Protein AF-A0A453RU35-F1 (afdb_monomer_lite)

Secondary structure (DSSP, 8-state):
----PPP----------------------------TTTTTTSS----------PPPS-GGGGTT-SSSHHHHHHHHH---SS---TTTT--TT-----EEEE--BTTBPPEEESS-EEE-SSEEEEES---EEE-TT--HHHHHHHHHHHHHHPPTTEEEEE-GGGTT--HHHHHHHHHHHHHHHHHHHHHHHHHHHHHHTT-TT-SS-----PPPHHHHHHHHT-STT---EEES-HHHHHHHHHHHHHH-GGGGGGEEE---SS-HHHHTT-HHHHHHHT-SEEE-TTS-EEEEEE-SSEEEEEEE-GGGG---THHHHHHHHHHHHHHHHHHHHHHHHTT--SEEEEEPPP--GGG--

Structure (mmCIF, N/CA/C/O backbone):
data_AF-A0A453RU35-F1
#
_entry.id   AF-A0A453RU35-F1
#
loop_
_atom_site.group_PDB
_atom_site.id
_atom_site.type_symbol
_atom_site.label_atom_id
_atom_site.label_alt_id
_atom_site.label_comp_id
_atom_site.label_asym_id
_atom_site.label_entity_id
_atom_site.label_seq_id
_atom_site.pdbx_PDB_ins_code
_atom_site.Cartn_x
_atom_site.Cartn_y
_atom_site.Cartn_z
_atom_site.occupancy
_atom_site.B_iso_or_equiv
_atom_site.auth_seq_id
_atom_site.auth_comp_id
_atom_site.auth_asym_id
_atom_site.auth_atom_id
_atom_site.pdbx_PDB_model_num
ATOM 1 N N . SER A 1 1 ? -14.330 1.994 -3.029 1.00 33.22 1 SER A N 1
ATOM 2 C CA . SER A 1 1 ? -14.101 0.535 -2.962 1.00 33.22 1 SER A CA 1
ATOM 3 C C . SER A 1 1 ? -13.078 0.264 -1.874 1.00 33.22 1 SER A C 1
ATOM 5 O O . SER A 1 1 ? -11.892 0.246 -2.171 1.00 33.22 1 SER A O 1
ATOM 7 N N . THR A 1 2 ? -13.508 0.105 -0.618 1.00 28.61 2 THR A N 1
ATOM 8 C CA . THR A 1 2 ? -12.576 -0.165 0.492 1.00 28.61 2 THR A CA 1
ATOM 9 C C . THR A 1 2 ? -13.298 -0.912 1.615 1.00 28.61 2 THR A C 1
ATOM 11 O O . THR A 1 2 ? -14.380 -0.507 2.030 1.00 28.61 2 THR A O 1
ATOM 14 N N . PHE A 1 3 ? -12.720 -2.030 2.059 1.00 27.73 3 PHE A N 1
ATOM 15 C CA . PHE A 1 3 ? -13.269 -2.968 3.046 1.00 27.73 3 PHE A CA 1
ATOM 16 C C . PHE A 1 3 ? -12.571 -2.800 4.400 1.00 27.73 3 PHE A C 1
ATOM 18 O O . PHE A 1 3 ? -11.367 -2.558 4.421 1.00 27.73 3 PHE A O 1
ATOM 25 N N . LEU A 1 4 ? -13.268 -3.063 5.517 1.00 31.78 4 LEU A N 1
ATOM 26 C CA . LEU A 1 4 ? -12.609 -3.646 6.692 1.00 31.78 4 LEU A CA 1
ATOM 27 C C . LEU A 1 4 ? -13.551 -4.446 7.607 1.00 31.78 4 LEU A C 1
ATOM 29 O O . LEU A 1 4 ? -14.749 -4.193 7.697 1.00 31.78 4 LEU A O 1
ATOM 33 N N . ALA A 1 5 ? -12.953 -5.441 8.263 1.00 26.34 5 ALA A N 1
ATOM 34 C CA . ALA A 1 5 ? -13.568 -6.527 9.015 1.00 26.34 5 ALA A CA 1
ATOM 35 C C . ALA A 1 5 ? -14.016 -6.140 10.440 1.00 26.34 5 ALA A C 1
ATOM 37 O O . ALA A 1 5 ? -13.294 -5.452 11.158 1.00 26.34 5 ALA A O 1
ATOM 38 N N . GLN A 1 6 ? -15.159 -6.679 10.883 1.00 30.88 6 GLN A N 1
ATOM 39 C CA . GLN A 1 6 ? -15.619 -6.620 12.275 1.00 30.88 6 GLN A CA 1
ATOM 40 C C . GLN A 1 6 ? -15.386 -7.943 13.021 1.00 30.88 6 GLN A C 1
ATOM 42 O O . GLN A 1 6 ? -15.739 -9.028 12.551 1.00 30.88 6 GLN A O 1
ATOM 47 N N . ASN A 1 7 ? -14.870 -7.820 14.246 1.00 26.66 7 ASN A N 1
ATOM 48 C CA . ASN A 1 7 ? -15.082 -8.782 15.320 1.00 26.66 7 ASN A CA 1
ATOM 49 C C . ASN A 1 7 ? -16.256 -8.293 16.176 1.00 26.66 7 ASN A C 1
ATOM 51 O O . ASN A 1 7 ? -16.179 -7.229 16.778 1.00 26.66 7 ASN A O 1
ATOM 55 N N . VAL A 1 8 ? -17.314 -9.100 16.242 1.00 27.50 8 VAL A N 1
ATOM 56 C CA . VAL A 1 8 ? -18.409 -8.979 17.210 1.00 27.50 8 VAL A CA 1
ATOM 57 C C . VAL A 1 8 ? -18.404 -10.243 18.056 1.00 27.50 8 VAL A C 1
ATOM 59 O O . VAL A 1 8 ? -18.477 -11.340 17.496 1.00 27.50 8 VAL A O 1
ATOM 62 N N . LYS A 1 9 ? -18.348 -10.076 19.379 1.00 27.20 9 LYS A N 1
ATOM 63 C CA . LYS A 1 9 ? -19.151 -10.838 20.343 1.00 27.20 9 LYS A CA 1
ATOM 64 C C . LYS A 1 9 ? -19.387 -9.969 21.579 1.00 27.20 9 LYS A C 1
ATOM 66 O O . LYS A 1 9 ? -18.467 -9.743 22.356 1.00 27.20 9 LYS A O 1
ATOM 71 N N . GLU A 1 10 ? -20.624 -9.513 21.723 1.00 26.45 10 GLU A N 1
ATOM 72 C CA . GLU A 1 10 ? -21.236 -9.199 23.011 1.00 26.45 10 GLU A CA 1
ATOM 73 C C . GLU A 1 10 ? -21.618 -10.511 23.711 1.00 26.45 10 GLU A C 1
ATOM 75 O O . GLU A 1 10 ? -21.958 -11.492 23.048 1.00 26.45 10 GLU A O 1
ATOM 80 N N . ASN A 1 11 ? -21.553 -10.510 25.040 1.00 26.31 11 ASN A N 1
ATOM 81 C CA . ASN A 1 11 ? -22.483 -11.215 25.917 1.00 26.31 11 ASN A CA 1
ATOM 82 C C . ASN A 1 11 ? -22.469 -10.471 27.261 1.00 26.31 11 ASN A C 1
ATOM 84 O O . ASN A 1 11 ? -21.427 -10.375 27.909 1.00 26.31 11 ASN A O 1
ATOM 88 N N . GLU A 1 12 ? -23.622 -9.917 27.626 1.00 27.45 12 GLU A N 1
ATOM 89 C CA . GLU A 1 12 ? -23.925 -9.348 28.938 1.00 27.45 12 GLU A CA 1
ATOM 90 C C . GLU A 1 12 ? -24.175 -10.462 29.965 1.00 27.45 12 GLU A C 1
ATOM 92 O O . GLU A 1 12 ? -24.809 -11.460 29.636 1.00 27.45 12 GLU A O 1
ATOM 97 N N . GLU A 1 13 ? -23.727 -10.259 31.207 1.00 26.23 13 GLU A N 1
ATOM 98 C CA . GLU A 1 13 ? -24.468 -10.553 32.447 1.00 26.23 13 GLU A CA 1
ATOM 99 C C . GLU A 1 13 ? -23.721 -9.903 33.633 1.00 26.23 13 GLU A C 1
ATOM 101 O O . GLU A 1 13 ? -22.491 -9.856 33.653 1.00 26.23 13 GLU A O 1
ATOM 106 N N . GLY A 1 14 ? -24.469 -9.294 34.561 1.00 22.81 14 GLY A N 1
ATOM 107 C CA . GLY A 1 14 ? -23.971 -8.306 35.525 1.00 22.81 14 GLY A CA 1
ATOM 108 C C . GLY A 1 14 ? -23.744 -8.764 36.974 1.00 22.81 14 GLY A C 1
ATOM 109 O O . GLY A 1 14 ? -23.888 -9.934 37.312 1.00 22.81 14 GLY A O 1
ATOM 110 N N . LEU A 1 15 ? -23.480 -7.733 37.800 1.00 21.80 15 LEU A N 1
ATOM 111 C CA . LEU A 1 15 ? -23.249 -7.665 39.261 1.00 21.80 15 LEU A CA 1
ATOM 112 C C . LEU A 1 15 ? -21.894 -8.257 39.729 1.00 21.80 15 LEU A C 1
ATOM 114 O O . LEU A 1 15 ? -21.490 -9.322 39.296 1.00 21.80 15 LEU A O 1
ATOM 118 N N . ASP A 1 16 ? -21.081 -7.625 40.584 1.00 22.61 16 ASP A N 1
ATOM 119 C CA . ASP A 1 16 ? -21.381 -6.757 41.721 1.00 22.61 16 ASP A CA 1
ATOM 120 C C . ASP A 1 16 ? -20.122 -5.987 42.193 1.00 22.61 16 ASP A C 1
ATOM 122 O O . ASP A 1 16 ? -18.987 -6.302 41.830 1.00 22.61 16 ASP A O 1
ATOM 126 N N . ILE A 1 17 ? -20.338 -4.978 43.035 1.00 22.80 17 ILE A N 1
ATOM 127 C CA . ILE A 1 17 ? -19.354 -4.010 43.547 1.00 22.80 17 ILE A CA 1
ATOM 128 C C . ILE A 1 17 ? -18.545 -4.592 44.719 1.00 22.80 17 ILE A C 1
ATOM 130 O O . ILE A 1 17 ? -19.142 -4.946 45.730 1.00 22.80 17 ILE A O 1
ATOM 134 N N . VAL A 1 18 ? -17.204 -4.525 44.679 1.00 23.41 18 VAL A N 1
ATOM 135 C CA . VAL A 1 18 ? -16.369 -4.349 45.890 1.00 23.41 18 VAL A CA 1
ATOM 136 C C . VAL A 1 18 ? -15.159 -3.459 45.582 1.00 23.41 18 VAL A C 1
ATOM 138 O O . VAL A 1 18 ? -14.336 -3.737 44.714 1.00 23.41 18 VAL A O 1
ATOM 141 N N . SER A 1 19 ? -15.062 -2.378 46.350 1.00 23.53 19 SER A N 1
ATOM 142 C CA . SER A 1 19 ? -13.941 -1.450 46.466 1.00 23.53 19 SER A CA 1
ATOM 143 C C . SER A 1 19 ? -12.655 -2.127 46.944 1.00 23.53 19 SER A C 1
ATOM 145 O O . SER A 1 19 ? -12.698 -2.809 47.960 1.00 23.53 19 SER A O 1
ATOM 147 N N . HIS A 1 20 ? -11.505 -1.821 46.337 1.00 24.81 20 HIS A N 1
ATOM 148 C CA . HIS A 1 20 ? -10.305 -1.434 47.089 1.00 24.81 20 HIS A CA 1
ATOM 149 C C . HIS A 1 20 ? -9.262 -0.747 46.194 1.00 24.81 20 HIS A C 1
ATOM 151 O O . HIS A 1 20 ? -8.852 -1.231 45.145 1.00 24.81 20 HIS A O 1
ATOM 157 N N . SER A 1 21 ? -8.854 0.415 46.687 1.00 24.30 21 SER A N 1
ATOM 158 C CA . SER A 1 21 ? -7.705 1.249 46.352 1.00 24.30 21 SER A CA 1
ATOM 159 C C . SER A 1 21 ? -6.409 0.498 46.019 1.00 24.30 21 SER A C 1
ATOM 161 O O . SER A 1 21 ? -5.940 -0.288 46.839 1.00 24.30 21 SER A O 1
ATOM 163 N N . ASN A 1 22 ? -5.775 0.858 44.896 1.00 24.50 22 ASN A N 1
ATOM 164 C CA . ASN A 1 22 ? -4.336 1.149 44.802 1.00 24.50 22 ASN A CA 1
ATOM 165 C C . ASN A 1 22 ? -3.997 1.713 43.412 1.00 24.50 22 ASN A C 1
ATOM 167 O O . ASN A 1 22 ? -3.762 0.979 42.456 1.00 24.50 22 ASN A O 1
ATOM 171 N N . ILE A 1 23 ? -3.961 3.044 43.318 1.00 22.98 23 ILE A N 1
ATOM 172 C CA . ILE A 1 23 ? -3.457 3.779 42.156 1.00 22.98 23 ILE A CA 1
ATOM 173 C C . ILE A 1 23 ? -1.928 3.680 42.174 1.00 22.98 23 ILE A C 1
ATOM 175 O O . ILE A 1 23 ? -1.271 4.272 43.030 1.00 22.98 23 ILE A O 1
ATOM 179 N N . LYS A 1 24 ? -1.355 2.943 41.219 1.00 24.14 24 LYS A N 1
ATOM 180 C CA . LYS A 1 24 ? 0.026 3.154 40.772 1.00 24.14 24 LYS A CA 1
ATOM 181 C C . LYS A 1 24 ? -0.030 3.919 39.456 1.00 24.14 24 LYS A C 1
ATOM 183 O O . LYS A 1 24 ? -0.652 3.458 38.506 1.00 24.14 24 LYS A O 1
ATOM 188 N N . LYS A 1 25 ? 0.606 5.093 39.448 1.00 24.28 25 LYS A N 1
ATOM 189 C CA . LYS A 1 25 ? 0.885 5.893 38.253 1.00 24.28 25 LYS A CA 1
ATOM 190 C C . LYS A 1 25 ? 1.601 5.015 37.222 1.00 24.28 25 LYS A C 1
ATOM 192 O O . LYS A 1 25 ? 2.621 4.412 37.552 1.00 24.28 25 LYS A O 1
ATOM 197 N N . ILE A 1 26 ? 1.044 4.939 36.020 1.00 23.94 26 ILE A N 1
ATOM 198 C CA . ILE A 1 26 ? 1.712 4.437 34.821 1.00 23.94 26 ILE A CA 1
ATOM 199 C C . ILE A 1 26 ? 1.793 5.648 33.899 1.00 23.94 26 ILE A C 1
ATOM 201 O O . ILE A 1 26 ? 0.764 6.221 33.546 1.00 23.94 26 ILE A O 1
ATOM 205 N N . ASP A 1 27 ? 3.018 6.075 33.620 1.00 24.17 27 ASP A N 1
ATOM 206 C CA . ASP A 1 27 ? 3.313 7.200 32.745 1.00 24.17 27 ASP A CA 1
ATOM 207 C C . ASP A 1 27 ? 2.964 6.861 31.287 1.00 24.17 27 ASP A C 1
ATOM 209 O O . ASP A 1 27 ? 3.292 5.781 30.797 1.00 24.17 27 ASP A O 1
ATOM 213 N N . GLY A 1 28 ? 2.290 7.819 30.641 1.00 25.11 28 GLY A N 1
ATOM 214 C CA . GLY A 1 28 ? 2.339 8.157 29.213 1.00 25.11 28 GLY A CA 1
ATOM 215 C C . GLY A 1 28 ? 2.309 7.016 28.202 1.00 25.11 28 GLY A C 1
ATOM 216 O O . GLY A 1 28 ? 3.353 6.558 27.750 1.00 25.11 28 GLY A O 1
ATOM 217 N N . ALA A 1 29 ? 1.104 6.635 27.780 1.00 24.81 29 ALA A N 1
ATOM 218 C CA . ALA A 1 29 ? 0.878 5.792 26.615 1.00 24.81 29 ALA A CA 1
ATOM 219 C C . ALA A 1 29 ? 1.253 6.523 25.311 1.00 24.81 29 ALA A C 1
ATOM 221 O O . ALA A 1 29 ? 0.821 7.648 25.061 1.00 24.81 29 ALA A O 1
ATOM 222 N N . GLU A 1 30 ? 2.037 5.842 24.478 1.00 23.50 30 GLU A N 1
ATOM 223 C CA . GLU A 1 30 ? 2.336 6.199 23.094 1.00 23.50 30 GLU A CA 1
ATOM 224 C C . GLU A 1 30 ? 1.059 6.083 22.242 1.00 23.50 30 GLU A C 1
ATOM 226 O O . GLU A 1 30 ? 0.398 5.044 22.217 1.00 23.50 30 GLU A O 1
ATOM 231 N N . PHE A 1 31 ? 0.692 7.165 21.552 1.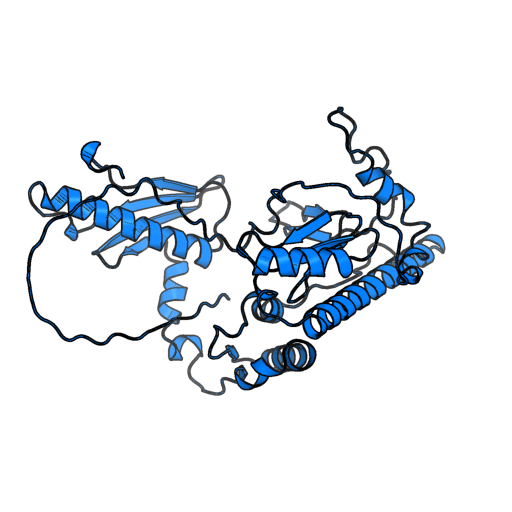00 23.67 31 PHE A N 1
ATOM 232 C CA . PHE A 1 31 ? -0.433 7.192 20.619 1.00 23.67 31 PHE A CA 1
ATOM 233 C C . PHE A 1 31 ? -0.054 6.481 19.310 1.00 23.67 31 PHE A C 1
ATOM 235 O O . PHE A 1 31 ? 0.816 6.931 18.564 1.00 23.67 31 PHE A O 1
ATOM 242 N N . GLU A 1 32 ? -0.723 5.363 19.027 1.00 24.86 32 GLU A N 1
ATOM 243 C CA . GLU A 1 32 ? -0.567 4.585 17.797 1.00 24.86 32 GLU A CA 1
ATOM 244 C C . GLU A 1 32 ? -1.240 5.284 16.601 1.00 24.86 32 GLU A C 1
ATOM 246 O O . GLU A 1 32 ? -2.467 5.337 16.486 1.00 24.86 32 GLU A O 1
ATOM 251 N N . ASN A 1 33 ? -0.425 5.776 15.665 1.00 23.17 33 ASN A N 1
ATOM 252 C CA . ASN A 1 33 ? -0.867 6.210 14.341 1.00 23.17 33 ASN A CA 1
ATOM 253 C C . ASN A 1 33 ? -1.210 4.990 13.469 1.00 23.17 33 ASN A C 1
ATOM 255 O O . ASN A 1 33 ? -0.369 4.129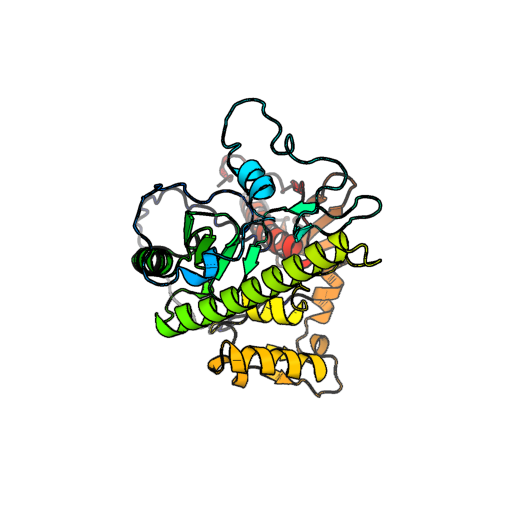 13.206 1.00 23.17 33 ASN A O 1
ATOM 259 N N . VAL A 1 34 ? -2.454 4.924 12.987 1.00 25.56 34 VAL A N 1
ATOM 260 C CA . VAL A 1 34 ? -2.912 3.933 12.000 1.00 25.56 34 VAL A CA 1
ATOM 261 C C . VAL A 1 34 ? -3.367 4.658 10.730 1.00 25.56 34 VAL A C 1
ATOM 263 O O . VAL A 1 34 ? -4.559 4.774 10.446 1.00 25.56 34 VAL A O 1
ATOM 266 N N . SER A 1 35 ? -2.393 5.113 9.943 1.00 24.03 35 SER A N 1
ATOM 267 C CA . SER A 1 35 ? -2.527 5.573 8.553 1.00 24.03 35 SER A CA 1
ATOM 268 C C . SER A 1 35 ? -1.871 4.540 7.632 1.00 24.03 35 SER A C 1
ATOM 270 O O . SER A 1 35 ? -0.665 4.489 7.442 1.00 24.03 35 SER A O 1
ATOM 272 N N . GLY A 1 36 ? -2.669 3.613 7.100 1.00 29.47 36 GLY A N 1
ATOM 273 C CA . GLY A 1 36 ? -2.159 2.423 6.405 1.00 29.47 36 GLY A CA 1
ATOM 274 C C . GLY A 1 36 ? -1.842 2.579 4.916 1.00 29.47 36 GLY A C 1
ATOM 275 O O . GLY A 1 36 ? -1.739 1.553 4.255 1.00 29.47 36 GLY A O 1
ATOM 276 N N . TRP A 1 37 ? -1.796 3.793 4.364 1.00 32.78 37 TRP A N 1
ATOM 277 C CA . TRP A 1 37 ? -1.824 3.971 2.903 1.00 32.78 37 TRP A CA 1
ATOM 278 C C . TRP A 1 37 ? -0.614 4.750 2.357 1.00 32.78 37 TRP A C 1
ATOM 280 O O . TRP A 1 37 ? -0.169 4.433 1.257 1.00 32.78 37 TRP A O 1
ATOM 290 N N . ASP A 1 38 ? 0.019 5.614 3.164 1.00 30.02 38 ASP A N 1
ATOM 291 C CA . ASP A 1 38 ? 1.227 6.366 2.772 1.00 30.02 38 ASP A CA 1
ATOM 292 C C . ASP A 1 38 ? 2.480 6.068 3.635 1.00 30.02 38 ASP A C 1
ATOM 294 O O . ASP A 1 38 ? 3.604 6.253 3.168 1.00 30.02 38 ASP A O 1
ATOM 298 N N . ASP A 1 39 ? 2.333 5.491 4.836 1.00 30.67 39 ASP A N 1
ATOM 299 C CA . ASP A 1 39 ? 3.449 5.335 5.796 1.00 30.67 39 ASP A CA 1
ATOM 300 C C . ASP A 1 39 ? 4.441 4.197 5.479 1.00 30.67 39 ASP A C 1
ATOM 302 O O . ASP A 1 39 ? 5.463 4.060 6.150 1.00 30.67 39 ASP A O 1
ATOM 306 N N . GLU A 1 40 ? 4.183 3.346 4.476 1.00 34.78 40 GLU A N 1
ATOM 307 C CA . GLU A 1 40 ? 5.203 2.377 4.021 1.00 34.78 40 GLU A CA 1
ATOM 308 C C . GLU A 1 40 ? 6.220 3.001 3.049 1.00 34.78 40 GLU A C 1
ATOM 310 O O . GLU A 1 40 ? 7.256 2.386 2.784 1.00 34.78 40 GLU A O 1
ATOM 315 N N . ILE A 1 41 ? 5.933 4.197 2.522 1.00 34.50 41 ILE A N 1
ATOM 316 C CA . ILE A 1 41 ? 6.818 4.953 1.622 1.00 34.50 41 ILE A CA 1
ATOM 317 C C . ILE A 1 41 ? 7.425 6.174 2.335 1.00 34.50 41 ILE A C 1
ATOM 319 O O . ILE A 1 41 ? 8.334 6.788 1.782 1.00 34.50 41 ILE A O 1
ATOM 323 N N . ASP A 1 42 ? 6.994 6.496 3.562 1.00 29.48 42 ASP A N 1
ATOM 324 C CA . ASP A 1 42 ? 7.616 7.573 4.330 1.00 29.48 42 ASP A CA 1
ATOM 325 C C . ASP A 1 42 ? 8.937 7.109 4.965 1.00 29.48 42 ASP A C 1
ATOM 327 O O . ASP A 1 42 ? 9.034 6.105 5.687 1.00 29.48 42 ASP A O 1
ATOM 331 N N . ASP A 1 43 ? 9.985 7.836 4.601 1.00 33.00 43 ASP A N 1
ATOM 332 C CA . ASP A 1 43 ? 11.390 7.558 4.845 1.00 33.00 43 ASP A CA 1
ATOM 333 C C . ASP A 1 43 ? 11.721 7.584 6.340 1.00 33.00 43 ASP A C 1
ATOM 335 O O . ASP A 1 43 ? 12.234 8.566 6.850 1.00 33.00 43 ASP A O 1
ATOM 339 N N . HIS A 1 44 ? 11.522 6.470 7.044 1.00 31.62 44 HIS A N 1
ATOM 340 C CA . HIS A 1 44 ? 12.277 6.161 8.262 1.00 31.62 44 HIS A CA 1
ATOM 341 C C . HIS A 1 44 ? 12.485 4.650 8.389 1.00 31.62 44 HIS A C 1
ATOM 343 O O . HIS A 1 44 ? 11.930 3.986 9.269 1.00 31.62 44 HIS A O 1
ATOM 349 N N . VAL A 1 45 ? 13.300 4.099 7.488 1.00 37.25 45 VAL A N 1
ATOM 350 C CA . VAL A 1 45 ? 14.078 2.887 7.767 1.00 37.25 45 VAL A CA 1
ATOM 351 C C . VAL A 1 45 ? 15.113 3.289 8.816 1.00 37.25 45 VAL A C 1
ATOM 353 O O . VAL A 1 45 ? 15.871 4.222 8.573 1.00 37.25 45 VAL A O 1
ATOM 356 N N . GLU A 1 46 ? 15.136 2.639 9.981 1.00 33.53 46 GLU A N 1
ATOM 357 C CA . GLU A 1 46 ? 16.285 2.782 10.880 1.00 33.53 46 GLU A CA 1
ATOM 358 C C . GLU A 1 46 ? 17.529 2.321 10.118 1.00 33.53 46 GLU A C 1
ATOM 360 O O . GLU A 1 46 ? 17.640 1.159 9.711 1.00 33.53 46 GLU A O 1
ATOM 365 N N . ASP A 1 47 ? 18.422 3.272 9.863 1.00 33.78 47 ASP A N 1
ATOM 366 C CA . ASP A 1 47 ? 19.713 3.029 9.251 1.00 33.78 47 ASP A CA 1
ATOM 367 C C . ASP A 1 47 ? 20.580 2.248 10.227 1.00 33.78 47 ASP A C 1
ATOM 369 O O . ASP A 1 47 ? 21.187 2.808 11.134 1.00 33.78 47 ASP A O 1
ATOM 373 N N . GLU A 1 48 ? 20.669 0.940 10.018 1.00 39.09 48 GLU A N 1
ATOM 374 C CA . GLU A 1 48 ? 21.657 0.127 10.708 1.00 39.09 48 GLU A CA 1
ATOM 375 C C . GLU A 1 48 ? 22.469 -0.726 9.734 1.00 39.09 48 GLU A C 1
ATOM 377 O O . GLU A 1 48 ? 21.997 -1.719 9.180 1.00 39.09 48 GLU A O 1
ATOM 382 N N . TYR A 1 49 ? 23.731 -0.302 9.626 1.00 36.50 49 TYR A N 1
ATOM 383 C CA . TYR A 1 49 ? 24.927 -0.997 9.156 1.00 36.50 49 TYR A CA 1
ATOM 384 C C . TYR A 1 49 ? 24.978 -1.444 7.685 1.00 36.50 49 TYR A C 1
ATOM 386 O O . TYR A 1 49 ? 24.339 -2.400 7.248 1.00 36.50 49 TYR A O 1
ATOM 394 N N . ASN A 1 50 ? 25.885 -0.791 6.946 1.00 37.00 50 ASN A N 1
ATOM 395 C CA . ASN A 1 50 ? 26.573 -1.395 5.809 1.00 37.00 50 ASN A CA 1
ATOM 396 C C . ASN A 1 50 ? 27.447 -2.535 6.336 1.00 37.00 50 ASN A C 1
ATOM 398 O O . ASN A 1 50 ? 28.287 -2.306 7.204 1.00 37.00 50 ASN A O 1
ATOM 402 N N . ASP A 1 51 ? 27.266 -3.736 5.802 1.00 40.44 51 ASP A N 1
ATOM 403 C CA . ASP A 1 51 ? 28.140 -4.863 6.099 1.00 40.44 51 ASP A CA 1
ATOM 404 C C . ASP A 1 51 ? 28.489 -5.565 4.783 1.00 40.44 51 ASP A C 1
ATOM 406 O O . ASP A 1 51 ? 27.610 -6.076 4.078 1.00 40.44 51 ASP A O 1
ATOM 410 N N . ASP A 1 52 ? 29.774 -5.517 4.433 1.00 39.78 52 ASP A N 1
ATOM 411 C CA . ASP A 1 52 ? 30.365 -6.163 3.263 1.00 39.78 52 ASP A CA 1
ATOM 412 C C . ASP A 1 52 ? 30.365 -7.672 3.502 1.00 39.78 52 ASP A C 1
ATOM 414 O O . ASP A 1 52 ? 31.118 -8.176 4.332 1.00 39.78 52 ASP A O 1
ATOM 418 N N . HIS A 1 53 ? 29.508 -8.418 2.805 1.00 39.19 53 HIS A N 1
ATOM 419 C CA . HIS A 1 53 ? 29.559 -9.880 2.806 1.00 39.19 53 HIS A CA 1
ATOM 420 C C . HIS A 1 53 ? 29.528 -10.421 1.376 1.00 39.19 53 HIS A C 1
ATOM 422 O O . HIS A 1 53 ? 28.770 -9.958 0.523 1.00 39.19 53 HIS A O 1
ATOM 428 N N . SER A 1 54 ? 30.395 -11.412 1.148 1.00 37.03 54 SER A N 1
ATOM 429 C CA . SER A 1 54 ? 30.642 -12.065 -0.140 1.00 37.03 54 SER A CA 1
ATOM 430 C C . SER A 1 54 ? 29.387 -12.721 -0.729 1.00 37.03 54 SER A C 1
ATOM 432 O O . SER A 1 54 ? 28.574 -13.271 0.018 1.00 37.03 54 SER A O 1
ATOM 434 N N . PRO A 1 55 ? 29.235 -12.713 -2.065 1.00 36.69 55 PRO A N 1
ATOM 435 C CA . PRO A 1 55 ? 28.061 -13.258 -2.728 1.00 36.69 55 PRO A CA 1
ATOM 436 C C . PRO A 1 55 ? 28.053 -14.789 -2.630 1.00 36.69 55 PRO A C 1
ATOM 438 O O . PRO A 1 55 ? 28.951 -15.454 -3.140 1.00 36.69 55 PRO A O 1
ATOM 441 N N . GLY A 1 56 ? 27.023 -15.347 -1.992 1.00 40.12 56 GLY A N 1
ATOM 442 C CA . GLY A 1 56 ? 26.617 -16.733 -2.232 1.00 40.12 56 GLY A CA 1
ATOM 443 C C . GLY A 1 56 ? 25.998 -16.881 -3.627 1.00 40.12 56 GLY A C 1
ATOM 444 O O . GLY A 1 56 ? 25.560 -15.888 -4.214 1.00 40.12 56 GLY A O 1
ATOM 445 N N . ASP A 1 57 ? 25.968 -18.112 -4.146 1.00 38.19 57 ASP A N 1
ATOM 446 C CA . ASP A 1 57 ? 25.529 -18.499 -5.499 1.00 38.19 57 ASP A CA 1
ATOM 447 C C . ASP A 1 57 ? 24.092 -18.051 -5.850 1.00 38.19 57 ASP A C 1
ATOM 449 O O . ASP A 1 57 ? 23.131 -18.814 -5.815 1.00 38.19 57 ASP A O 1
ATOM 453 N N . ARG A 1 58 ? 23.943 -16.773 -6.207 1.00 44.88 58 ARG A N 1
ATOM 454 C CA . ARG A 1 58 ? 22.843 -16.176 -6.991 1.00 44.88 58 ARG A CA 1
ATOM 455 C C . ARG A 1 58 ? 23.408 -15.110 -7.951 1.00 44.88 58 ARG A C 1
ATOM 457 O O . ARG A 1 58 ? 22.768 -14.097 -8.230 1.00 44.88 58 ARG A O 1
ATOM 464 N N . SER A 1 59 ? 24.646 -15.313 -8.417 1.00 43.62 59 SER A N 1
ATOM 465 C CA . SER A 1 59 ? 25.436 -14.340 -9.193 1.00 43.62 59 SER A CA 1
ATOM 466 C C . SER A 1 59 ? 24.936 -14.122 -10.629 1.00 43.62 59 SER A C 1
ATOM 468 O O . SER A 1 59 ? 25.268 -13.110 -11.246 1.00 43.62 59 SER A O 1
ATOM 470 N N . GLU A 1 60 ? 24.086 -15.010 -11.150 1.00 44.62 60 GLU A N 1
ATOM 471 C CA . GLU A 1 60 ? 23.639 -14.973 -12.549 1.00 44.62 60 GLU A CA 1
ATOM 472 C C . GLU A 1 60 ? 22.644 -13.842 -12.859 1.00 44.62 60 GLU A C 1
ATOM 474 O O . GLU A 1 60 ? 22.583 -13.389 -13.995 1.00 44.62 60 GLU A O 1
ATOM 479 N N . ILE A 1 61 ? 21.940 -13.291 -11.862 1.00 46.03 61 ILE A N 1
ATOM 480 C CA . ILE A 1 61 ? 20.995 -12.169 -12.065 1.00 46.03 61 ILE A CA 1
ATOM 481 C C . ILE A 1 61 ? 21.738 -10.825 -12.253 1.00 46.03 61 ILE A C 1
ATOM 483 O O . ILE A 1 61 ? 21.179 -9.851 -12.755 1.00 46.03 61 ILE A O 1
ATOM 487 N N . CYS A 1 62 ? 23.018 -10.751 -11.872 1.00 42.75 62 CYS A N 1
ATOM 488 C CA . CYS A 1 62 ? 23.789 -9.503 -11.862 1.00 42.75 62 CYS A CA 1
ATOM 489 C C . CYS A 1 62 ? 24.407 -9.149 -13.233 1.00 42.75 62 CYS A C 1
ATOM 491 O O . CYS A 1 62 ? 24.736 -7.990 -13.488 1.00 42.75 62 CYS A O 1
ATOM 493 N N . ASN A 1 63 ? 24.567 -10.124 -14.134 1.00 39.78 63 ASN A N 1
ATOM 494 C CA . ASN A 1 63 ? 25.388 -9.946 -15.336 1.00 39.78 63 ASN A CA 1
ATOM 495 C C . ASN A 1 63 ? 24.692 -9.223 -16.504 1.00 39.78 63 ASN A C 1
ATOM 497 O O . ASN A 1 63 ? 25.393 -8.679 -17.361 1.00 39.78 63 ASN A O 1
ATOM 501 N N . ASP A 1 64 ? 23.361 -9.114 -16.502 1.00 40.59 64 ASP A N 1
ATOM 502 C CA . ASP A 1 64 ? 22.603 -8.539 -17.627 1.00 40.59 64 ASP A CA 1
ATOM 503 C C . ASP A 1 64 ? 22.463 -6.999 -17.566 1.00 40.59 64 ASP A C 1
ATOM 505 O O . ASP A 1 64 ? 21.960 -6.348 -18.481 1.00 40.59 64 ASP A O 1
ATOM 509 N N . ILE A 1 65 ? 22.960 -6.349 -16.511 1.00 44.00 65 ILE A N 1
ATOM 510 C CA . ILE A 1 65 ? 22.751 -4.917 -16.247 1.00 44.00 65 ILE A CA 1
ATOM 511 C C . ILE A 1 65 ? 24.026 -4.117 -16.570 1.00 44.00 65 ILE A C 1
ATOM 513 O O . ILE A 1 65 ? 24.663 -3.581 -15.666 1.00 44.00 65 ILE A O 1
ATOM 517 N N . LYS A 1 66 ? 24.453 -4.026 -17.838 1.00 42.56 66 LYS A N 1
ATOM 518 C CA . LYS A 1 66 ? 25.684 -3.269 -18.190 1.00 42.56 66 LYS A CA 1
ATOM 519 C C . LYS A 1 66 ? 25.479 -1.928 -18.898 1.00 42.56 66 LYS A C 1
ATOM 521 O O . LYS A 1 66 ? 26.311 -1.049 -18.716 1.00 42.56 66 LYS A O 1
ATOM 526 N N . THR A 1 67 ? 24.374 -1.700 -19.606 1.00 44.50 67 THR A N 1
ATOM 527 C CA . THR A 1 67 ? 24.169 -0.449 -20.378 1.00 44.50 67 THR A CA 1
ATOM 528 C C . THR A 1 67 ? 23.095 0.483 -19.807 1.00 44.50 67 THR A C 1
ATOM 530 O O . THR A 1 67 ? 23.250 1.698 -19.871 1.00 44.50 67 THR A O 1
ATOM 533 N N . LEU A 1 68 ? 22.072 -0.039 -19.119 1.00 46.19 68 LEU A N 1
ATOM 534 C CA . LEU A 1 68 ? 21.138 0.770 -18.305 1.00 46.19 68 LEU A CA 1
ATOM 535 C C . LEU A 1 68 ? 21.714 1.112 -16.911 1.00 46.19 68 LEU A C 1
ATOM 537 O O . LEU A 1 68 ? 21.099 1.819 -16.108 1.00 46.19 68 LEU A O 1
ATOM 541 N N . SER A 1 69 ? 22.897 0.580 -16.587 1.00 52.62 69 SER A N 1
ATOM 542 C CA . SER A 1 69 ? 23.463 0.607 -15.240 1.00 52.62 69 SER A CA 1
ATOM 543 C C . SER A 1 69 ? 24.101 1.943 -14.895 1.00 52.62 69 SER A C 1
ATOM 545 O O . SER A 1 69 ? 23.757 2.480 -13.849 1.00 52.62 69 SER A O 1
ATOM 547 N N . SER A 1 70 ? 24.925 2.521 -15.771 1.00 53.09 70 SER A N 1
ATOM 548 C CA . SER A 1 70 ? 25.856 3.597 -15.407 1.00 53.09 70 SER A CA 1
ATOM 549 C C . SER A 1 70 ? 25.162 4.877 -14.941 1.00 53.09 70 SER A C 1
ATOM 551 O O . SER A 1 70 ? 25.502 5.408 -13.891 1.00 53.09 70 SER A O 1
ATOM 553 N N . ILE A 1 71 ? 24.132 5.336 -15.658 1.00 51.66 71 ILE A N 1
ATOM 554 C CA . ILE A 1 71 ? 23.439 6.589 -15.314 1.00 51.66 71 ILE A CA 1
ATOM 555 C C . ILE A 1 71 ? 22.599 6.411 -14.051 1.00 51.66 71 ILE A C 1
ATOM 557 O O . ILE A 1 71 ? 22.715 7.185 -13.111 1.00 51.66 71 ILE A O 1
ATOM 561 N N . GLN A 1 72 ? 21.788 5.356 -13.980 1.00 53.44 72 GLN A N 1
ATOM 562 C CA . GLN A 1 72 ? 20.989 5.075 -12.786 1.00 53.44 72 GLN A CA 1
ATOM 563 C C . GLN A 1 72 ? 21.860 4.664 -11.569 1.00 53.44 72 GLN A C 1
ATOM 565 O O . GLN A 1 72 ? 21.379 4.708 -10.441 1.00 53.44 72 GLN A O 1
ATOM 570 N N . HIS A 1 73 ? 23.114 4.227 -11.769 1.00 51.81 73 HIS A N 1
ATOM 571 C CA . HIS A 1 73 ? 24.077 3.917 -10.699 1.00 51.81 73 HIS A CA 1
ATOM 572 C C . HIS A 1 73 ? 24.651 5.217 -10.149 1.00 51.81 73 HIS A C 1
ATOM 574 O O . HIS A 1 73 ? 24.672 5.442 -8.943 1.00 51.81 73 HIS A O 1
ATOM 580 N N . ALA A 1 74 ? 24.991 6.133 -11.046 1.00 51.19 74 ALA A N 1
ATOM 581 C CA . ALA A 1 74 ? 25.476 7.442 -10.678 1.00 51.19 74 ALA A CA 1
ATOM 582 C C . ALA A 1 74 ? 24.403 8.371 -10.076 1.00 51.19 74 ALA A C 1
ATOM 584 O O . ALA A 1 74 ? 24.725 9.187 -9.221 1.00 51.19 74 ALA A O 1
ATOM 585 N N . LEU A 1 75 ? 23.118 8.190 -10.422 1.00 51.28 75 LEU A N 1
ATOM 586 C CA . LEU A 1 75 ? 21.973 8.810 -9.721 1.00 51.28 75 LEU A CA 1
ATOM 587 C C . LEU A 1 75 ? 21.867 8.401 -8.230 1.00 51.28 75 LEU A C 1
ATOM 589 O O . LEU A 1 75 ? 21.031 8.952 -7.504 1.00 51.28 75 LEU A O 1
ATOM 593 N N . ARG A 1 76 ? 22.636 7.390 -7.790 1.00 53.09 76 ARG A N 1
ATOM 594 C CA . ARG A 1 76 ? 22.671 6.881 -6.410 1.00 53.09 76 ARG A CA 1
ATOM 595 C C . ARG A 1 76 ? 23.992 7.164 -5.692 1.00 53.09 76 ARG A C 1
ATOM 597 O O . ARG A 1 76 ? 23.951 7.412 -4.496 1.00 53.09 76 ARG A O 1
ATOM 604 N N . GLU A 1 77 ? 25.132 7.153 -6.385 1.00 48.34 77 GLU A N 1
ATOM 605 C CA . GLU A 1 77 ? 26.426 7.537 -5.785 1.00 48.34 77 GLU A CA 1
ATOM 606 C C . GLU A 1 77 ? 26.489 9.010 -5.359 1.00 48.34 77 GLU A C 1
ATOM 608 O O . GLU A 1 77 ? 27.372 9.379 -4.592 1.00 48.34 77 GLU A O 1
ATOM 613 N N . SER A 1 78 ? 25.519 9.839 -5.761 1.00 48.22 78 SER A N 1
ATOM 614 C CA . SER A 1 78 ? 25.251 11.129 -5.119 1.00 48.22 78 SER A CA 1
ATOM 615 C C . SER A 1 78 ? 24.623 10.939 -3.724 1.00 48.22 78 SER A C 1
ATOM 617 O O . SER A 1 78 ? 23.513 11.403 -3.462 1.00 48.22 78 SER A O 1
ATOM 619 N N . ASN A 1 79 ? 25.305 10.204 -2.851 1.00 44.88 79 ASN A N 1
ATOM 620 C CA . ASN A 1 79 ? 25.173 10.359 -1.412 1.00 44.88 79 ASN A CA 1
ATOM 621 C C . ASN A 1 79 ? 26.186 11.425 -1.025 1.00 44.88 79 ASN A C 1
ATOM 623 O O . ASN A 1 79 ? 27.333 11.100 -0.730 1.00 44.88 79 ASN A O 1
ATOM 627 N N . ASP A 1 80 ? 25.787 12.685 -1.077 1.00 40.03 80 ASP A N 1
ATOM 628 C CA . ASP A 1 80 ? 26.554 13.691 -0.373 1.00 40.03 80 ASP A CA 1
ATOM 629 C C . ASP A 1 80 ? 25.626 14.813 0.066 1.00 40.03 80 ASP A C 1
ATOM 631 O O . ASP A 1 80 ? 24.829 15.325 -0.722 1.00 40.03 80 ASP A O 1
ATOM 635 N N . ASP A 1 81 ? 25.793 15.220 1.317 1.00 46.78 81 ASP A N 1
ATOM 636 C CA . ASP A 1 81 ? 25.295 16.460 1.912 1.00 46.78 81 ASP A CA 1
ATOM 637 C C . ASP A 1 81 ? 25.957 17.701 1.267 1.00 46.78 81 ASP A C 1
ATOM 639 O O . ASP A 1 81 ? 26.049 18.782 1.853 1.00 46.78 81 ASP A O 1
ATOM 643 N N . THR A 1 82 ? 26.424 17.570 0.024 1.00 39.88 82 THR A N 1
ATOM 644 C CA . THR A 1 82 ? 26.900 18.649 -0.824 1.00 39.88 82 THR A CA 1
ATOM 645 C C . THR A 1 82 ? 25.879 18.891 -1.931 1.00 39.88 82 THR A C 1
ATOM 647 O O . THR A 1 82 ? 25.246 17.978 -2.447 1.00 39.88 82 THR A O 1
ATOM 650 N N . ASN A 1 83 ? 25.708 20.162 -2.292 1.00 45.59 83 ASN A N 1
ATOM 651 C CA . ASN A 1 83 ? 24.765 20.746 -3.262 1.00 45.59 83 ASN A CA 1
ATOM 652 C C . ASN A 1 83 ? 24.770 20.161 -4.709 1.00 45.59 83 ASN A C 1
ATOM 654 O O . ASN A 1 83 ? 24.393 20.847 -5.662 1.00 45.59 83 ASN A O 1
ATOM 658 N N . GLY A 1 84 ? 25.205 18.921 -4.937 1.00 48.97 84 GLY A N 1
ATOM 659 C CA . GLY A 1 84 ? 25.183 18.241 -6.225 1.00 48.97 84 GLY A CA 1
ATOM 660 C C . GLY A 1 84 ? 23.773 17.796 -6.609 1.00 48.97 84 GLY A C 1
ATOM 661 O O . GLY A 1 84 ? 23.171 16.936 -5.974 1.00 48.97 84 GLY A O 1
ATOM 662 N N . CYS A 1 85 ? 23.232 18.348 -7.697 1.00 53.66 85 CYS A N 1
ATOM 663 C CA . CYS A 1 85 ? 21.947 17.904 -8.226 1.00 53.66 85 CYS A CA 1
ATOM 664 C C . CYS A 1 85 ? 22.029 16.412 -8.601 1.00 53.66 85 CYS A C 1
ATOM 666 O O . CYS A 1 85 ? 22.774 16.044 -9.515 1.00 53.66 85 CYS A O 1
ATOM 668 N N . ARG A 1 86 ? 21.229 15.571 -7.927 1.00 59.03 86 ARG A N 1
ATOM 669 C CA . ARG A 1 86 ? 21.078 14.121 -8.174 1.00 59.03 86 ARG A CA 1
ATOM 670 C C . ARG A 1 86 ? 20.936 13.782 -9.658 1.00 59.03 86 ARG A C 1
ATOM 672 O O . ARG A 1 86 ? 21.396 12.745 -10.099 1.00 59.03 86 ARG A O 1
ATOM 679 N N . TRP A 1 87 ? 20.348 14.687 -10.436 1.00 66.88 87 TRP A N 1
ATOM 680 C CA . TRP A 1 87 ? 20.060 14.538 -11.863 1.00 66.88 87 TRP A CA 1
ATOM 681 C C . TRP A 1 87 ? 21.132 15.104 -12.799 1.00 66.88 87 TRP A C 1
ATOM 683 O O . TRP A 1 87 ? 20.932 15.114 -14.009 1.00 66.88 87 TRP A O 1
ATOM 693 N N . SER A 1 88 ? 22.272 15.557 -12.273 1.00 63.47 88 SER A N 1
ATOM 694 C CA . SER A 1 88 ? 23.360 16.186 -13.043 1.00 63.47 88 SER A CA 1
ATOM 695 C C . SER A 1 88 ? 23.887 15.331 -14.202 1.00 63.47 88 SER A C 1
ATOM 697 O O . SER A 1 88 ? 24.416 15.866 -15.177 1.00 63.47 88 SER A O 1
ATOM 699 N N . GLN A 1 89 ? 23.709 14.010 -14.134 1.00 66.00 89 GLN A N 1
ATOM 700 C CA . GLN A 1 89 ? 24.127 13.073 -15.177 1.00 66.00 89 GLN A CA 1
ATOM 701 C C . GLN A 1 89 ? 23.046 12.747 -16.216 1.00 66.00 89 GLN A C 1
ATOM 703 O O . GLN A 1 89 ? 23.335 12.104 -17.226 1.00 66.00 89 GLN A O 1
ATOM 708 N N 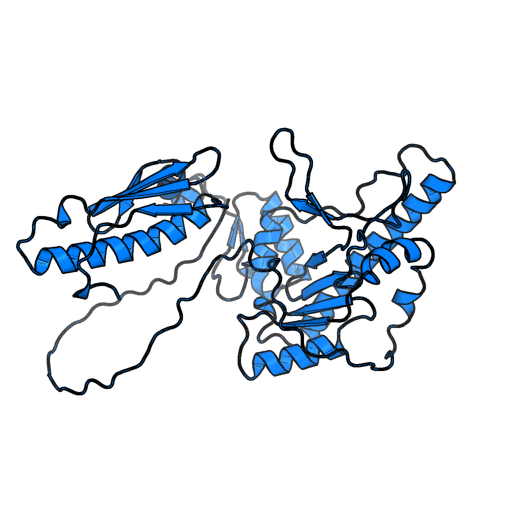. VAL A 1 90 ? 21.805 13.187 -16.003 1.00 78.38 90 VAL A N 1
ATOM 709 C CA . VAL A 1 90 ? 20.696 12.941 -16.928 1.00 78.38 90 VAL A CA 1
ATOM 710 C C . VAL A 1 90 ? 20.646 14.050 -17.968 1.00 78.38 90 VAL A C 1
ATOM 712 O O . VAL A 1 90 ? 20.567 15.234 -17.647 1.00 78.38 90 VAL A O 1
ATOM 715 N N . ARG A 1 91 ? 20.690 13.662 -19.244 1.00 83.56 91 ARG A N 1
ATOM 716 C CA . ARG A 1 91 ? 20.623 14.580 -20.385 1.00 83.56 91 ARG A CA 1
ATOM 717 C C . ARG A 1 91 ? 19.345 14.328 -21.176 1.00 83.56 91 ARG A C 1
ATOM 719 O O . ARG A 1 91 ? 18.714 13.276 -21.075 1.00 83.56 91 ARG A O 1
ATOM 726 N N . LYS A 1 92 ? 18.951 15.299 -22.001 1.00 82.69 92 LYS A N 1
ATOM 727 C CA . LYS A 1 92 ? 17.830 15.108 -22.928 1.00 82.69 92 LYS A CA 1
ATOM 728 C C . LYS A 1 92 ? 18.118 13.899 -23.828 1.00 82.69 92 LYS A C 1
ATOM 730 O O . LYS A 1 92 ? 19.188 13.823 -24.422 1.00 82.69 92 LYS A O 1
ATOM 735 N N . GLY A 1 93 ? 17.161 12.978 -23.914 1.00 82.56 93 GLY A N 1
ATOM 736 C CA . GLY A 1 93 ? 17.297 11.728 -24.671 1.00 82.56 93 GLY A CA 1
ATOM 737 C C . GLY A 1 93 ? 17.833 10.543 -23.860 1.00 82.56 93 GLY A C 1
ATOM 738 O O . GLY A 1 93 ? 17.830 9.426 -24.369 1.00 82.56 93 GLY A O 1
ATOM 739 N N . THR A 1 94 ? 18.243 10.739 -22.601 1.00 83.94 94 THR A N 1
ATOM 740 C CA . THR A 1 94 ? 18.590 9.626 -21.713 1.00 83.94 94 THR A CA 1
ATOM 741 C C . THR A 1 94 ? 17.363 8.744 -21.458 1.00 83.94 94 THR A C 1
ATOM 743 O O . THR A 1 94 ? 16.328 9.215 -20.989 1.00 83.94 94 THR A O 1
ATOM 746 N N . LYS A 1 95 ? 17.503 7.448 -21.741 1.00 86.31 95 LYS A N 1
ATOM 747 C CA . LYS A 1 95 ? 16.485 6.419 -21.501 1.00 86.31 95 LYS A CA 1
ATOM 748 C C . LYS A 1 95 ? 16.580 5.957 -20.043 1.00 86.31 95 LYS A C 1
ATOM 750 O O . LYS A 1 95 ? 17.655 5.558 -19.600 1.00 86.31 95 LYS A O 1
ATOM 755 N N . ILE A 1 96 ? 15.483 6.028 -19.290 1.00 87.06 96 ILE A N 1
ATOM 756 C CA . ILE A 1 96 ? 15.449 5.681 -17.860 1.00 87.06 96 ILE A CA 1
ATOM 757 C C . ILE A 1 96 ? 14.197 4.851 -17.580 1.00 87.06 96 ILE A C 1
ATOM 759 O O . ILE A 1 96 ? 13.106 5.205 -18.025 1.00 87.06 96 ILE A O 1
ATOM 763 N N . MET A 1 97 ? 14.348 3.765 -16.820 1.00 90.06 97 MET A N 1
ATOM 764 C CA . MET A 1 97 ? 13.213 3.035 -16.257 1.00 90.06 97 MET A CA 1
ATOM 765 C C . MET A 1 97 ? 12.644 3.823 -15.079 1.00 90.06 97 MET A C 1
ATOM 767 O O . MET A 1 97 ? 13.382 4.184 -14.161 1.00 90.06 97 MET A O 1
ATOM 771 N N . VAL A 1 98 ? 11.338 4.066 -15.101 1.00 91.81 98 VAL A N 1
ATOM 772 C CA . VAL A 1 98 ? 10.639 4.851 -14.083 1.00 91.81 98 VAL A CA 1
ATOM 773 C C . VAL A 1 98 ? 9.373 4.139 -13.624 1.00 91.81 98 VAL A C 1
ATOM 775 O O . VAL A 1 98 ? 8.736 3.426 -14.397 1.00 91.81 98 VAL A O 1
ATOM 778 N N . GLN A 1 99 ? 8.998 4.359 -12.369 1.00 93.31 99 GLN A N 1
ATOM 779 C CA . GLN A 1 99 ? 7.734 3.922 -11.789 1.00 93.31 99 GLN A CA 1
ATOM 780 C C . GLN A 1 99 ? 6.871 5.139 -11.462 1.00 93.31 99 GLN A C 1
ATOM 782 O O . GLN A 1 99 ? 7.365 6.118 -10.904 1.00 93.31 99 GLN A O 1
ATOM 787 N N . VAL A 1 100 ? 5.578 5.061 -11.774 1.00 92.81 100 VAL A N 1
ATOM 788 C CA . VAL A 1 100 ? 4.588 6.042 -11.314 1.00 92.81 100 VAL A CA 1
ATOM 789 C C . VAL A 1 100 ? 4.361 5.839 -9.817 1.00 92.81 100 VAL A C 1
ATOM 791 O O . VAL A 1 100 ? 3.943 4.761 -9.403 1.00 92.81 100 VAL A O 1
ATOM 794 N N . VAL A 1 101 ? 4.664 6.864 -9.020 1.00 89.88 101 VAL A N 1
ATOM 795 C CA . VAL A 1 101 ? 4.454 6.876 -7.561 1.00 89.88 101 VAL A CA 1
ATOM 796 C C . VAL A 1 101 ? 3.133 7.552 -7.216 1.00 89.88 101 VAL A C 1
ATOM 798 O O . VAL A 1 101 ? 2.399 7.069 -6.366 1.00 89.88 101 VAL A O 1
ATOM 801 N N . LYS A 1 102 ? 2.823 8.661 -7.898 1.00 87.12 102 LYS A N 1
ATOM 802 C CA . LYS A 1 102 ? 1.545 9.370 -7.770 1.00 87.12 102 LYS A CA 1
ATOM 803 C C . LYS A 1 102 ? 0.973 9.619 -9.153 1.00 87.12 102 LYS A C 1
ATOM 805 O O . LYS A 1 102 ? 1.710 10.038 -10.053 1.00 87.12 102 LYS A O 1
ATOM 810 N N . GLU A 1 103 ? -0.319 9.365 -9.307 1.00 86.88 103 GLU A N 1
ATOM 811 C CA . GLU A 1 103 ? -1.039 9.675 -10.539 1.00 86.88 103 GLU A CA 1
ATOM 812 C C . GLU A 1 103 ? -1.046 11.186 -10.808 1.00 86.88 103 GLU A C 1
ATOM 814 O O . GLU A 1 103 ? -0.796 12.008 -9.921 1.00 86.88 103 GLU A O 1
ATOM 819 N N . GLY A 1 104 ? -1.269 11.556 -12.069 1.00 83.94 104 GLY A N 1
ATOM 820 C CA . GLY A 1 104 ? -1.423 12.959 -12.435 1.00 83.94 104 GLY A CA 1
ATOM 821 C C . GLY A 1 104 ? -2.731 13.513 -11.872 1.00 83.94 104 GLY A C 1
ATOM 822 O O . GLY A 1 104 ? -3.762 12.850 -11.936 1.00 83.94 104 GLY A O 1
ATOM 823 N N . LEU A 1 105 ? -2.692 14.736 -11.349 1.00 77.69 105 LEU A N 1
ATOM 824 C CA . LEU A 1 105 ? -3.869 15.435 -10.833 1.00 77.69 105 LEU A CA 1
ATOM 825 C C . LEU A 1 105 ? -4.078 16.719 -11.635 1.00 77.69 105 LEU A C 1
ATOM 827 O O . LEU A 1 105 ? -3.227 17.613 -11.637 1.00 77.69 105 LEU A O 1
ATOM 831 N N . GLY A 1 106 ? -5.213 16.807 -12.333 1.00 81.12 106 GLY A N 1
ATOM 832 C CA . GLY A 1 106 ? -5.547 17.946 -13.189 1.00 81.12 106 GLY A CA 1
ATOM 833 C C . GLY A 1 106 ? -4.512 18.157 -14.299 1.00 81.12 106 GLY A C 1
ATOM 834 O O . GLY A 1 106 ? -4.328 17.301 -15.160 1.00 81.12 106 GLY A O 1
ATOM 835 N N . THR A 1 107 ? -3.831 19.305 -14.282 1.00 84.25 107 THR A N 1
ATOM 836 C CA . THR A 1 107 ? -2.769 19.652 -15.245 1.00 84.25 107 THR A CA 1
ATOM 837 C C . THR A 1 107 ? -1.377 19.176 -14.818 1.00 84.25 107 THR A C 1
ATOM 839 O O . THR A 1 107 ? -0.433 19.259 -15.606 1.00 84.25 107 THR A O 1
ATOM 842 N N . LYS A 1 108 ? -1.220 18.672 -13.586 1.00 86.88 108 LYS A N 1
ATOM 843 C CA . LYS A 1 108 ? 0.056 18.171 -13.072 1.00 86.88 108 LYS A CA 1
ATOM 844 C C . LYS A 1 108 ? 0.275 16.741 -13.560 1.00 86.88 108 LYS A C 1
ATOM 846 O O . LYS A 1 108 ? -0.521 15.850 -13.272 1.00 86.88 108 LYS A O 1
ATOM 851 N N . GLY A 1 109 ? 1.377 16.523 -14.278 1.00 89.38 109 GLY A N 1
ATOM 852 C CA . GLY A 1 109 ? 1.803 15.186 -14.689 1.00 89.38 109 GLY A CA 1
ATOM 853 C C . GLY A 1 109 ? 2.076 14.257 -13.494 1.00 89.38 109 GLY A C 1
ATOM 854 O O . GLY A 1 109 ? 2.241 14.731 -12.366 1.00 89.38 109 GLY A O 1
ATOM 855 N N . PRO A 1 110 ? 2.138 12.936 -13.725 1.00 91.62 110 PRO A N 1
ATOM 856 C CA . PRO A 1 110 ? 2.407 11.969 -12.669 1.00 91.62 110 PRO A CA 1
ATOM 857 C C . PRO A 1 110 ? 3.790 12.179 -12.049 1.00 91.62 110 PRO A C 1
ATOM 859 O O . PRO A 1 110 ? 4.738 12.613 -12.708 1.00 91.62 110 PRO A O 1
ATOM 862 N N . THR A 1 111 ? 3.916 11.812 -10.777 1.00 90.69 111 THR A N 1
ATOM 863 C CA . THR A 1 111 ? 5.205 11.806 -10.078 1.00 90.69 111 THR A CA 1
ATOM 864 C C . THR A 1 111 ? 5.901 10.476 -10.331 1.00 90.69 111 THR A C 1
ATOM 866 O O . THR A 1 111 ? 5.305 9.415 -10.136 1.00 90.69 111 THR A O 1
ATOM 869 N N . LEU A 1 112 ? 7.163 10.530 -10.758 1.00 91.06 112 LEU A N 1
ATOM 870 C CA . LEU A 1 112 ? 7.937 9.364 -11.175 1.00 91.06 112 LEU A CA 1
ATOM 871 C C . LEU A 1 112 ? 9.125 9.125 -10.238 1.00 91.06 112 LEU A C 1
ATOM 873 O O . LEU A 1 112 ? 9.808 10.071 -9.851 1.00 91.06 112 LEU A O 1
ATOM 877 N N . SER A 1 113 ? 9.411 7.858 -9.942 1.00 88.75 113 SER A N 1
ATOM 878 C CA . SER A 1 113 ? 10.640 7.425 -9.272 1.00 88.75 113 SER A CA 1
ATOM 879 C C . SER A 1 113 ? 11.530 6.655 -10.252 1.00 88.75 113 SER A C 1
ATOM 881 O O . SER A 1 113 ? 11.034 5.754 -10.932 1.00 88.75 113 SER A O 1
ATOM 883 N N . PRO A 1 114 ? 12.842 6.947 -10.326 1.00 86.88 114 PRO A N 1
ATOM 884 C CA . PRO A 1 114 ? 13.795 6.150 -11.098 1.00 86.88 114 PRO A CA 1
ATOM 885 C C . PRO A 1 114 ? 14.256 4.889 -10.341 1.00 86.88 114 PRO A C 1
ATOM 887 O O . PRO A 1 114 ? 15.103 4.155 -10.850 1.00 86.88 114 PRO A O 1
ATOM 890 N N . PHE A 1 115 ? 13.721 4.643 -9.138 1.00 86.19 115 PHE A N 1
ATOM 891 C CA . PHE A 1 115 ? 13.976 3.457 -8.319 1.00 86.19 115 PHE A CA 1
ATOM 892 C C . PHE A 1 115 ? 12.693 2.632 -8.222 1.00 86.19 115 PHE A C 1
ATOM 894 O O . PHE A 1 115 ? 11.908 2.826 -7.291 1.00 86.19 115 PHE A O 1
ATOM 901 N N . PRO A 1 116 ? 12.443 1.736 -9.193 1.00 90.44 116 PRO A N 1
ATOM 902 C CA . PRO A 1 116 ? 11.326 0.816 -9.120 1.00 90.44 116 PRO A CA 1
ATOM 903 C C . PRO A 1 116 ? 11.316 0.021 -7.811 1.00 90.44 116 PRO A C 1
ATOM 905 O O . PRO A 1 116 ? 12.336 -0.543 -7.394 1.00 90.44 116 PRO A O 1
ATOM 908 N N . CYS A 1 117 ? 10.134 -0.028 -7.212 1.00 92.62 117 CYS A N 1
ATOM 909 C CA . CYS A 1 117 ? 9.760 -0.748 -6.014 1.00 92.62 117 CYS A CA 1
ATOM 910 C C . CYS A 1 117 ? 8.649 -1.738 -6.377 1.00 92.62 117 CYS A C 1
ATOM 912 O O . CYS A 1 117 ? 7.542 -1.349 -6.770 1.00 92.62 117 CYS A O 1
ATOM 914 N N . LEU A 1 118 ? 8.956 -3.028 -6.259 1.00 92.19 118 LEU A N 1
ATOM 915 C CA . LEU A 1 118 ? 7.994 -4.104 -6.444 1.00 92.19 118 LEU A CA 1
ATOM 916 C C . LEU A 1 118 ? 7.566 -4.651 -5.088 1.00 92.19 118 LEU A C 1
ATOM 918 O O . LEU A 1 118 ? 8.384 -4.833 -4.189 1.00 92.19 118 LEU A O 1
ATOM 922 N N . ARG A 1 119 ? 6.278 -4.959 -4.958 1.00 91.81 119 ARG A N 1
ATOM 923 C CA . ARG A 1 119 ? 5.706 -5.532 -3.740 1.00 91.81 119 ARG A CA 1
ATOM 924 C C . ARG A 1 119 ? 5.098 -6.890 -4.043 1.00 91.81 119 ARG A C 1
ATOM 926 O O . ARG A 1 119 ? 4.307 -7.018 -4.980 1.00 91.81 119 ARG A O 1
ATOM 933 N N . SER A 1 120 ? 5.435 -7.879 -3.227 1.00 91.38 120 SER A N 1
ATOM 934 C CA . SER A 1 120 ? 4.748 -9.168 -3.139 1.00 91.38 120 SER A CA 1
ATOM 935 C C . SER A 1 120 ? 3.939 -9.238 -1.839 1.00 91.38 120 SER A C 1
ATOM 937 O O . SER A 1 120 ? 3.726 -8.217 -1.174 1.00 91.38 120 SER A O 1
ATOM 939 N N . ARG A 1 121 ? 3.427 -10.418 -1.480 1.00 90.12 121 ARG A N 1
ATOM 940 C CA . ARG A 1 121 ? 2.665 -10.596 -0.238 1.00 90.12 121 ARG A CA 1
ATOM 941 C C . ARG A 1 121 ? 3.540 -10.366 0.995 1.00 90.12 121 ARG A C 1
ATOM 943 O O . ARG A 1 121 ? 3.113 -9.687 1.924 1.00 90.12 121 ARG A O 1
ATOM 950 N N . PHE A 1 122 ? 4.768 -10.881 0.984 1.00 93.81 122 PHE A N 1
ATOM 951 C CA . PHE A 1 122 ? 5.663 -10.828 2.141 1.00 93.81 122 PHE A CA 1
ATOM 952 C C . PHE A 1 122 ? 6.790 -9.807 2.003 1.00 93.81 122 PHE A C 1
ATOM 954 O O . PHE A 1 122 ? 7.341 -9.379 3.017 1.00 93.81 122 PHE A O 1
ATOM 961 N N . TRP A 1 123 ? 7.112 -9.382 0.780 1.00 95.50 123 TRP A N 1
ATOM 962 C CA . TRP A 1 123 ? 8.315 -8.607 0.500 1.00 95.50 123 TRP A CA 1
ATOM 963 C C . TRP A 1 123 ? 8.032 -7.285 -0.203 1.00 95.50 123 TRP A C 1
ATOM 965 O O . TRP A 1 123 ? 7.146 -7.168 -1.050 1.00 95.50 123 TRP A O 1
ATOM 975 N N . ILE A 1 124 ? 8.857 -6.296 0.116 1.00 95.25 124 ILE A N 1
ATOM 976 C CA . ILE A 1 124 ? 9.060 -5.096 -0.690 1.00 95.25 124 ILE A CA 1
ATOM 977 C C . ILE A 1 124 ? 10.490 -5.162 -1.219 1.00 95.25 124 ILE A C 1
ATOM 979 O O . ILE A 1 124 ? 11.440 -5.260 -0.440 1.00 95.25 124 ILE A O 1
ATOM 983 N N . LEU A 1 125 ? 10.634 -5.133 -2.540 1.00 94.31 125 LEU A N 1
ATOM 984 C CA . LEU A 1 125 ? 11.903 -5.189 -3.247 1.00 94.31 125 LEU A CA 1
ATOM 985 C C . LEU A 1 125 ? 12.141 -3.849 -3.939 1.00 94.31 125 LEU A C 1
ATOM 987 O O . LEU A 1 125 ? 11.489 -3.523 -4.932 1.00 94.31 125 LEU A O 1
ATOM 991 N N . VAL A 1 126 ? 13.098 -3.085 -3.423 1.00 91.88 126 VAL A N 1
ATOM 992 C CA . VAL A 1 126 ? 13.523 -1.822 -4.029 1.00 91.88 126 VAL A CA 1
ATOM 993 C C . VAL A 1 126 ? 14.807 -2.069 -4.806 1.00 91.88 126 VAL A C 1
ATOM 995 O O . VAL A 1 126 ? 15.813 -2.530 -4.254 1.00 91.88 126 VAL A O 1
ATOM 998 N N . SER A 1 127 ? 14.756 -1.784 -6.106 1.00 85.06 127 SER A N 1
ATOM 999 C CA . SER A 1 127 ? 15.915 -1.895 -6.988 1.00 85.06 127 SER A CA 1
ATOM 1000 C C . SER A 1 127 ? 17.024 -0.931 -6.581 1.00 85.06 127 SER A C 1
ATOM 1002 O O . SER A 1 127 ? 16.768 0.154 -6.060 1.00 85.06 127 SER A O 1
ATOM 1004 N N . ARG A 1 128 ? 18.275 -1.329 -6.841 1.00 73.62 128 ARG A N 1
ATOM 1005 C CA . ARG A 1 128 ? 19.469 -0.524 -6.546 1.00 73.62 128 ARG A CA 1
ATOM 1006 C C . ARG A 1 128 ? 19.472 -0.086 -5.085 1.00 73.62 128 ARG A C 1
ATOM 1008 O O . ARG A 1 128 ? 19.609 1.093 -4.782 1.00 73.62 128 ARG A O 1
ATOM 1015 N N . GLY A 1 129 ? 19.340 -1.063 -4.195 1.00 77.12 129 GLY A N 1
ATOM 1016 C CA . GLY A 1 129 ? 19.407 -0.924 -2.744 1.00 77.12 129 GLY A CA 1
ATOM 1017 C C . GLY A 1 129 ? 20.493 -1.820 -2.142 1.00 77.12 129 GLY A C 1
ATOM 1018 O O . GLY A 1 129 ? 21.095 -2.625 -2.846 1.00 77.12 129 GLY A O 1
ATOM 1019 N N . ASN A 1 130 ? 20.803 -1.656 -0.856 1.00 82.50 130 ASN A N 1
ATOM 1020 C CA . ASN A 1 130 ? 21.653 -2.611 -0.120 1.00 82.50 130 ASN A CA 1
ATOM 1021 C C . ASN A 1 130 ? 21.158 -2.845 1.318 1.00 82.50 130 ASN A C 1
ATOM 1023 O O . ASN A 1 130 ? 21.875 -3.415 2.134 1.00 82.50 130 ASN A O 1
ATOM 1027 N N . LYS A 1 131 ? 19.953 -2.362 1.646 1.00 89.44 131 LYS A N 1
ATOM 1028 C CA . LYS A 1 131 ? 19.431 -2.369 3.012 1.00 89.44 131 LYS A CA 1
ATOM 1029 C C . LYS A 1 131 ? 18.584 -3.619 3.259 1.00 89.44 131 LYS A C 1
ATOM 1031 O O . LYS A 1 131 ? 18.011 -4.203 2.337 1.00 89.44 131 LYS A O 1
ATOM 1036 N N . VAL A 1 132 ? 18.499 -4.015 4.522 1.00 92.25 132 VAL A N 1
ATOM 1037 C CA . VAL A 1 132 ? 17.586 -5.051 5.011 1.00 92.25 132 VAL A CA 1
ATOM 1038 C C . VAL A 1 132 ? 16.559 -4.366 5.902 1.00 92.25 132 VAL A C 1
ATOM 1040 O O . VAL A 1 132 ? 16.933 -3.730 6.882 1.00 92.25 132 VAL A O 1
ATOM 1043 N N . GLY A 1 133 ? 15.280 -4.489 5.560 1.00 93.12 133 GLY A N 1
ATOM 1044 C CA . GLY A 1 133 ? 14.178 -3.904 6.316 1.00 93.12 133 GLY A CA 1
ATOM 1045 C C . GLY A 1 133 ? 13.258 -4.958 6.928 1.00 93.12 133 GLY A C 1
ATOM 1046 O O . GLY A 1 133 ? 13.057 -6.038 6.376 1.00 93.12 133 GLY A O 1
ATOM 1047 N N . VAL A 1 134 ? 12.639 -4.622 8.056 1.00 95.50 134 VAL A N 1
ATOM 1048 C CA . VAL A 1 134 ? 11.506 -5.362 8.628 1.00 95.50 134 VAL A CA 1
ATOM 1049 C C . VAL A 1 134 ? 10.474 -4.338 9.089 1.00 95.50 134 VAL A C 1
ATOM 1051 O O . VAL A 1 134 ? 10.838 -3.352 9.733 1.00 95.50 134 VAL A O 1
ATOM 1054 N N . SER A 1 135 ? 9.199 -4.564 8.764 1.00 94.38 135 SER A N 1
ATOM 1055 C CA . SER A 1 135 ? 8.082 -3.697 9.156 1.00 94.38 135 SER A CA 1
ATOM 1056 C C . SER A 1 135 ? 8.157 -3.305 10.636 1.00 94.38 135 SER A C 1
ATOM 1058 O O . SER A 1 135 ? 8.378 -4.152 11.503 1.00 94.38 135 SER A O 1
ATOM 1060 N N . LYS A 1 136 ? 7.947 -2.018 10.940 1.00 92.44 136 LYS A N 1
ATOM 1061 C CA . LYS A 1 136 ? 7.934 -1.488 12.318 1.00 92.44 136 LYS A CA 1
ATOM 1062 C C . LYS A 1 136 ? 6.868 -2.149 13.198 1.00 92.44 136 LYS A C 1
ATOM 1064 O O . LYS A 1 136 ? 7.074 -2.291 14.394 1.00 92.44 136 LYS A O 1
ATOM 1069 N N . LYS A 1 137 ? 5.780 -2.637 12.589 1.00 91.06 137 LYS A N 1
ATOM 1070 C CA . LYS A 1 137 ? 4.697 -3.366 13.271 1.00 91.06 137 LYS A CA 1
ATOM 1071 C C . LYS A 1 137 ? 5.128 -4.739 13.804 1.00 91.06 137 LYS A C 1
ATOM 1073 O O . LYS A 1 137 ? 4.394 -5.344 14.576 1.00 91.06 137 LYS A O 1
ATOM 1078 N N . ILE A 1 138 ? 6.281 -5.255 13.372 1.00 91.50 138 ILE A N 1
ATOM 1079 C CA . ILE A 1 138 ? 6.835 -6.521 13.854 1.00 91.50 138 ILE A CA 1
ATOM 1080 C C . ILE A 1 138 ? 7.891 -6.214 14.914 1.00 91.50 138 ILE A C 1
ATOM 1082 O O . ILE A 1 138 ? 8.911 -5.577 14.629 1.00 91.50 138 ILE A O 1
ATOM 1086 N N . THR A 1 139 ? 7.657 -6.716 16.124 1.00 93.62 139 THR A N 1
ATOM 1087 C CA . THR A 1 139 ? 8.506 -6.507 17.301 1.00 93.62 139 THR A CA 1
ATOM 1088 C C . THR A 1 139 ? 8.966 -7.840 17.904 1.00 93.62 139 THR A C 1
ATOM 1090 O O . THR A 1 139 ? 8.547 -8.924 17.488 1.00 93.62 139 THR A O 1
ATOM 1093 N N . GLY A 1 140 ? 9.887 -7.774 18.868 1.00 94.50 140 GLY A N 1
ATOM 1094 C CA . GLY A 1 140 ? 10.349 -8.940 19.624 1.00 94.50 140 GLY A CA 1
ATOM 1095 C C . GLY A 1 140 ? 11.125 -9.974 18.798 1.00 94.50 140 GLY A C 1
ATOM 1096 O O . GLY A 1 140 ? 11.836 -9.644 17.848 1.00 94.50 140 GLY A O 1
ATOM 1097 N N . ILE A 1 141 ? 10.997 -11.246 19.188 1.00 95.56 141 ILE A N 1
ATOM 1098 C CA . ILE A 1 141 ? 11.750 -12.382 18.619 1.00 95.56 141 ILE A CA 1
ATOM 1099 C C . ILE A 1 141 ? 11.493 -12.527 17.116 1.00 95.56 141 ILE A C 1
ATOM 1101 O O . ILE A 1 141 ? 12.407 -12.831 16.348 1.00 95.56 141 ILE A O 1
ATOM 1105 N N . GLU A 1 142 ? 10.262 -12.259 16.689 1.00 95.12 142 GLU A N 1
ATOM 1106 C CA . GLU A 1 142 ? 9.864 -12.397 15.294 1.00 95.12 142 GLU A CA 1
ATOM 1107 C C . GLU A 1 142 ? 10.568 -11.385 14.385 1.00 95.12 142 GLU A C 1
ATOM 1109 O O . GLU A 1 142 ? 10.994 -11.729 13.280 1.00 95.12 142 GLU A O 1
ATOM 1114 N N . ARG A 1 143 ? 10.792 -10.159 14.877 1.00 96.44 143 ARG A N 1
ATOM 1115 C CA . ARG A 1 143 ? 11.578 -9.144 14.162 1.00 96.44 143 ARG A CA 1
ATOM 1116 C C . ARG A 1 143 ? 12.999 -9.639 13.911 1.00 96.44 143 ARG A C 1
ATOM 1118 O O . ARG A 1 143 ? 13.500 -9.517 12.796 1.00 96.44 143 ARG A O 1
ATOM 1125 N N . THR A 1 144 ? 13.634 -10.231 14.922 1.00 96.38 144 THR A N 1
ATOM 1126 C CA . THR A 1 144 ? 14.993 -10.782 14.811 1.00 96.38 144 THR A CA 1
ATOM 1127 C C . THR A 1 144 ? 15.044 -11.954 13.833 1.00 96.38 144 THR A C 1
ATOM 1129 O O . THR A 1 144 ? 15.938 -11.998 12.984 1.00 96.38 144 THR A O 1
ATOM 1132 N N . ARG A 1 145 ? 14.061 -12.866 13.892 1.00 96.56 145 ARG A N 1
ATOM 1133 C CA . ARG A 1 145 ? 13.939 -13.993 12.955 1.00 96.56 145 ARG A CA 1
ATOM 1134 C C . ARG A 1 145 ? 13.840 -13.498 11.513 1.00 96.56 145 ARG A C 1
ATOM 1136 O O . ARG A 1 145 ? 14.655 -13.886 10.676 1.00 96.56 145 ARG A O 1
ATOM 1143 N N . LEU A 1 146 ? 12.895 -12.600 11.232 1.00 96.81 146 LEU A N 1
ATOM 1144 C CA . LEU A 1 146 ? 12.700 -12.050 9.891 1.00 96.81 146 LEU A CA 1
ATOM 1145 C C . LEU A 1 146 ? 13.889 -11.207 9.428 1.00 96.81 146 LEU A C 1
ATOM 1147 O O . LEU A 1 146 ? 14.232 -11.277 8.252 1.00 96.81 146 LEU A O 1
ATOM 1151 N N . LYS A 1 147 ? 14.575 -10.470 10.312 1.00 95.81 147 LYS A N 1
ATOM 1152 C CA . LYS A 1 147 ? 15.803 -9.730 9.959 1.00 95.81 147 LYS A CA 1
ATOM 1153 C C . LYS A 1 147 ? 16.896 -10.687 9.470 1.00 95.81 147 LYS A C 1
ATOM 1155 O O . LYS A 1 147 ? 17.496 -10.435 8.427 1.00 95.81 147 LYS A O 1
ATOM 1160 N N . GLY A 1 148 ? 17.106 -11.810 10.164 1.00 95.81 148 GLY A N 1
ATOM 1161 C CA . GLY A 1 148 ? 18.048 -12.855 9.741 1.00 95.81 148 GLY A CA 1
ATOM 1162 C C . GLY A 1 148 ? 17.667 -13.483 8.398 1.00 95.81 148 GLY A C 1
ATOM 1163 O O . GLY A 1 148 ? 18.501 -13.585 7.500 1.00 95.81 148 GLY A O 1
ATOM 1164 N N . ILE A 1 149 ? 16.385 -13.816 8.234 1.00 95.62 149 ILE A N 1
ATOM 1165 C CA . ILE A 1 149 ? 15.850 -14.381 6.991 1.00 95.62 149 ILE A CA 1
ATOM 1166 C C . ILE A 1 149 ? 16.042 -13.419 5.816 1.00 95.62 149 ILE A C 1
ATOM 1168 O O . ILE A 1 149 ? 16.554 -13.798 4.766 1.00 95.62 149 ILE A O 1
ATOM 1172 N N . THR A 1 150 ? 15.680 -12.154 6.014 1.00 95.00 150 THR A N 1
ATOM 1173 C CA . THR A 1 150 ? 15.788 -11.104 5.000 1.00 95.00 150 THR A CA 1
ATOM 1174 C C . THR A 1 150 ? 17.245 -10.877 4.612 1.00 95.00 150 THR A C 1
ATOM 1176 O O . THR A 1 150 ? 17.536 -10.752 3.427 1.00 95.00 150 THR A O 1
ATOM 1179 N N . LYS A 1 151 ? 18.180 -10.887 5.579 1.00 94.25 151 LYS A N 1
ATOM 1180 C CA . LYS A 1 151 ? 19.623 -10.773 5.301 1.00 94.25 151 LYS A CA 1
ATOM 1181 C C . LYS A 1 151 ? 20.114 -11.905 4.395 1.00 94.25 151 LYS A C 1
ATOM 1183 O O . LYS A 1 151 ? 20.895 -11.634 3.491 1.00 94.25 151 LYS A O 1
ATOM 1188 N N . LEU A 1 152 ? 19.644 -13.133 4.616 1.00 94.38 152 LEU A N 1
ATOM 1189 C CA . LEU A 1 152 ? 20.046 -14.303 3.832 1.00 94.38 152 LEU A CA 1
ATOM 1190 C C . LEU A 1 152 ? 19.395 -14.346 2.438 1.00 94.38 152 LEU A C 1
ATOM 1192 O O . LEU A 1 152 ? 20.041 -14.742 1.474 1.00 94.38 152 LEU A O 1
ATOM 1196 N N . LEU A 1 153 ? 18.128 -13.942 2.323 1.00 93.50 153 LEU A N 1
ATOM 1197 C CA . LEU A 1 153 ? 17.380 -13.993 1.062 1.00 93.50 153 LEU A CA 1
ATOM 1198 C C . LEU A 1 153 ? 17.651 -12.821 0.120 1.00 93.50 153 LEU A C 1
ATOM 1200 O O . LEU A 1 153 ? 17.393 -12.932 -1.081 1.00 93.50 153 LEU A O 1
ATOM 1204 N N . ARG A 1 154 ? 18.130 -11.693 0.649 1.00 93.56 154 ARG A N 1
ATOM 1205 C CA . ARG A 1 154 ? 18.312 -10.455 -0.108 1.00 93.56 154 ARG A CA 1
ATOM 1206 C C . ARG A 1 154 ? 19.227 -10.670 -1.320 1.00 93.56 154 ARG A C 1
ATOM 1208 O O . ARG A 1 154 ? 20.400 -10.999 -1.147 1.00 93.56 154 ARG A O 1
ATOM 1215 N N . PRO A 1 155 ? 18.741 -10.404 -2.542 1.00 90.19 155 PRO A N 1
ATOM 1216 C CA . PRO A 1 155 ? 19.598 -10.425 -3.713 1.00 90.19 155 PRO A CA 1
ATOM 1217 C C . PRO A 1 155 ? 20.556 -9.220 -3.718 1.00 90.19 155 PRO A C 1
ATOM 1219 O O . PRO A 1 155 ? 20.204 -8.135 -3.235 1.00 90.19 155 PRO A O 1
ATOM 1222 N N . PRO A 1 156 ? 21.762 -9.375 -4.287 1.00 85.12 156 PRO A N 1
ATOM 1223 C CA . PRO A 1 156 ? 22.724 -8.287 -4.391 1.00 85.12 156 PRO A CA 1
ATOM 1224 C C . PRO A 1 156 ? 22.153 -7.138 -5.228 1.00 85.12 156 PRO A C 1
ATOM 1226 O O . PRO A 1 156 ? 21.478 -7.354 -6.232 1.00 85.12 156 PRO A O 1
ATOM 1229 N N . GLY A 1 157 ? 22.418 -5.900 -4.809 1.00 84.00 157 GLY A N 1
ATOM 1230 C CA . GLY A 1 157 ? 21.901 -4.711 -5.489 1.00 84.00 157 GLY A CA 1
ATOM 1231 C C . GLY A 1 157 ? 20.432 -4.390 -5.200 1.00 84.00 157 GLY A C 1
ATOM 1232 O O . GLY A 1 157 ? 19.899 -3.461 -5.808 1.00 84.00 157 GLY A O 1
ATOM 1233 N N . PHE A 1 158 ? 19.783 -5.087 -4.261 1.00 90.00 158 PHE A N 1
ATOM 1234 C CA . PHE A 1 158 ? 18.431 -4.768 -3.802 1.00 90.00 158 PHE A CA 1
ATOM 1235 C C . PHE A 1 158 ? 18.382 -4.435 -2.315 1.00 90.00 158 PHE A C 1
ATOM 1237 O O . PHE A 1 158 ? 19.150 -4.955 -1.497 1.00 90.00 158 PHE A O 1
ATOM 1244 N N . THR A 1 159 ? 17.424 -3.576 -1.975 1.00 92.06 159 THR A N 1
ATOM 1245 C CA . THR A 1 159 ? 16.892 -3.485 -0.618 1.00 92.06 159 THR A CA 1
ATOM 1246 C C . THR A 1 159 ? 15.688 -4.412 -0.536 1.00 92.06 159 THR A C 1
ATOM 1248 O O . THR A 1 159 ? 14.802 -4.347 -1.390 1.00 92.06 159 THR A O 1
ATOM 1251 N N . LEU A 1 160 ? 15.667 -5.269 0.481 1.00 95.69 160 LEU A N 1
ATOM 1252 C CA . LEU A 1 160 ? 14.571 -6.198 0.737 1.00 95.69 160 LEU A CA 1
ATOM 1253 C C . LEU A 1 160 ? 13.968 -5.882 2.104 1.00 95.69 160 LEU A C 1
ATOM 1255 O O . LEU A 1 160 ? 14.699 -5.835 3.095 1.00 95.69 160 LEU A O 1
ATOM 1259 N N . THR A 1 161 ? 12.653 -5.682 2.151 1.00 96.44 161 THR A N 1
ATOM 1260 C CA . THR A 1 161 ? 11.922 -5.372 3.385 1.00 96.44 161 THR A CA 1
ATOM 1261 C C . THR A 1 161 ? 10.811 -6.387 3.629 1.00 96.44 161 THR A C 1
ATOM 1263 O O . THR A 1 161 ? 9.958 -6.583 2.762 1.00 96.44 161 THR A O 1
ATOM 1266 N N . ALA A 1 162 ? 10.797 -7.010 4.811 1.00 96.44 162 ALA A N 1
ATOM 1267 C CA . ALA A 1 162 ? 9.722 -7.904 5.244 1.00 96.44 162 ALA A CA 1
ATOM 1268 C C . ALA A 1 162 ? 8.471 -7.110 5.664 1.00 96.44 162 ALA A C 1
ATOM 1270 O O . ALA A 1 162 ? 8.546 -6.221 6.519 1.00 96.44 162 ALA A O 1
ATOM 1271 N N . ARG A 1 163 ? 7.313 -7.452 5.091 1.00 94.38 163 ARG A N 1
ATOM 1272 C CA . ARG A 1 163 ? 5.998 -6.854 5.389 1.00 94.38 163 ARG A CA 1
ATOM 1273 C C . ARG A 1 163 ? 5.386 -7.456 6.651 1.00 94.38 163 ARG A C 1
ATOM 1275 O O . ARG A 1 163 ? 5.762 -8.547 7.062 1.00 94.38 163 ARG A O 1
ATOM 1282 N N . THR A 1 164 ? 4.388 -6.791 7.241 1.00 91.25 164 THR A N 1
ATOM 1283 C CA . THR A 1 164 ? 3.691 -7.291 8.447 1.00 91.25 164 THR A CA 1
ATOM 1284 C C . THR A 1 164 ? 3.103 -8.691 8.252 1.00 91.25 164 THR A C 1
ATOM 1286 O O . THR A 1 164 ? 3.154 -9.508 9.164 1.00 91.25 164 THR A O 1
ATOM 1289 N N . VAL A 1 165 ? 2.604 -8.988 7.047 1.00 89.12 165 VAL A N 1
ATOM 1290 C CA . VAL A 1 165 ? 2.022 -10.293 6.690 1.00 89.12 165 VAL A CA 1
ATOM 1291 C C . VAL A 1 165 ? 3.076 -11.407 6.636 1.00 89.12 165 VAL A C 1
ATOM 1293 O O . VAL A 1 165 ? 2.708 -12.566 6.672 1.00 89.12 165 VAL A O 1
ATOM 1296 N N . ALA A 1 166 ? 4.379 -11.099 6.596 1.00 92.06 166 ALA A N 1
ATOM 1297 C CA . ALA A 1 166 ? 5.445 -12.109 6.622 1.00 92.06 166 ALA A CA 1
ATOM 1298 C C . ALA A 1 166 ? 5.630 -12.768 8.003 1.00 92.06 166 ALA A C 1
ATOM 1300 O O . ALA A 1 166 ? 6.279 -13.811 8.109 1.00 92.06 166 ALA A O 1
ATOM 1301 N N . ALA A 1 167 ? 5.097 -12.155 9.065 1.00 91.81 167 ALA A N 1
ATOM 1302 C CA . ALA A 1 167 ? 5.237 -12.656 10.425 1.00 91.81 167 ALA A CA 1
ATOM 1303 C C . ALA A 1 167 ? 4.586 -14.038 10.588 1.00 91.81 167 ALA A C 1
ATOM 1305 O O . ALA A 1 167 ? 3.458 -14.255 10.160 1.00 91.81 167 ALA A O 1
ATOM 1306 N N . GLY A 1 168 ? 5.297 -14.969 11.224 1.00 90.56 168 GLY A N 1
ATOM 1307 C CA . GLY A 1 168 ? 4.837 -16.339 11.475 1.00 90.56 168 GLY A CA 1
ATOM 1308 C C . GLY A 1 168 ? 4.983 -17.306 10.296 1.00 90.56 168 GLY A C 1
ATOM 1309 O O . GLY A 1 168 ? 4.885 -18.512 10.507 1.00 90.56 168 GLY A O 1
ATOM 1310 N N . HIS A 1 169 ? 5.288 -16.818 9.089 1.00 92.44 169 HIS A N 1
ATOM 1311 C CA . HIS A 1 169 ? 5.452 -17.674 7.914 1.00 92.44 169 HIS A CA 1
ATOM 1312 C C . HIS A 1 169 ? 6.804 -18.397 7.876 1.00 92.44 169 HIS A C 1
ATOM 1314 O O . HIS A 1 169 ? 7.830 -17.916 8.390 1.00 92.44 169 HIS A O 1
ATOM 1320 N N . SER A 1 170 ? 6.783 -19.575 7.252 1.00 93.31 170 SER A N 1
ATOM 1321 C CA . SER A 1 170 ? 7.939 -20.467 7.116 1.00 93.31 170 SER A CA 1
ATOM 1322 C C . SER A 1 170 ? 8.985 -19.919 6.142 1.00 93.31 170 SER A C 1
ATOM 1324 O O . SER A 1 170 ? 8.702 -19.073 5.293 1.00 93.31 170 SER A O 1
ATOM 1326 N N . TRP A 1 171 ? 10.221 -20.408 6.249 1.00 94.75 171 TRP A N 1
ATOM 1327 C CA . TRP A 1 171 ? 11.298 -20.027 5.332 1.00 94.75 171 TRP A CA 1
ATOM 1328 C C . TRP A 1 171 ? 10.952 -20.362 3.875 1.00 94.75 171 TRP A C 1
ATOM 1330 O O . TRP A 1 171 ? 11.204 -19.564 2.972 1.00 94.75 171 TRP A O 1
ATOM 1340 N N . GLU A 1 172 ? 10.338 -21.521 3.654 1.00 93.62 172 GLU A N 1
ATOM 1341 C CA . GLU A 1 172 ? 9.966 -22.036 2.341 1.00 93.62 172 GLU A CA 1
ATOM 1342 C C . GLU A 1 172 ? 8.917 -21.147 1.662 1.00 93.62 172 GLU A C 1
ATOM 1344 O O . GLU A 1 172 ? 9.071 -20.799 0.490 1.00 93.62 172 GLU A O 1
ATOM 1349 N N . GLU A 1 173 ? 7.879 -20.732 2.395 1.00 92.06 173 GLU A N 1
ATOM 1350 C CA . GLU A 1 173 ? 6.845 -19.812 1.899 1.00 92.06 173 GLU A CA 1
ATOM 1351 C C . GLU A 1 173 ? 7.434 -18.449 1.533 1.00 92.06 173 GLU A C 1
ATOM 1353 O O . GLU A 1 173 ? 7.166 -17.914 0.452 1.00 92.06 173 GLU A O 1
ATOM 1358 N N . LEU A 1 174 ? 8.279 -17.916 2.417 1.00 95.00 174 LEU A N 1
ATOM 1359 C CA . LEU A 1 174 ? 8.942 -16.634 2.234 1.00 95.00 174 LEU A CA 1
ATOM 1360 C C . LEU A 1 174 ? 9.888 -16.648 1.024 1.00 95.00 174 LEU A C 1
ATOM 1362 O O . LEU A 1 174 ? 9.866 -15.708 0.226 1.00 95.00 174 LEU A O 1
ATOM 1366 N N . ASN A 1 175 ? 10.683 -17.708 0.846 1.00 95.56 175 ASN A N 1
ATOM 1367 C CA . ASN A 1 175 ? 11.557 -17.847 -0.319 1.00 95.56 175 ASN A CA 1
ATOM 1368 C C . ASN A 1 175 ? 10.745 -18.011 -1.613 1.00 95.56 175 ASN A C 1
ATOM 1370 O O . ASN A 1 175 ? 11.048 -17.355 -2.605 1.00 95.56 175 ASN A O 1
ATOM 1374 N N . LYS A 1 176 ? 9.674 -18.815 -1.602 1.00 93.44 176 LYS A N 1
ATOM 1375 C CA . LYS A 1 176 ? 8.813 -19.019 -2.779 1.00 93.44 176 LYS A CA 1
ATOM 1376 C C . LYS A 1 176 ? 8.156 -17.718 -3.252 1.00 93.44 176 LYS A C 1
ATOM 1378 O O . LYS A 1 176 ? 8.044 -17.486 -4.454 1.00 93.44 176 LYS A O 1
ATOM 1383 N N . ASP A 1 177 ? 7.702 -16.868 -2.331 1.00 93.62 177 ASP A N 1
ATOM 1384 C CA . ASP A 1 177 ? 7.159 -15.545 -2.668 1.00 93.62 177 ASP A CA 1
ATOM 1385 C C . ASP A 1 177 ? 8.238 -14.608 -3.234 1.00 93.62 177 ASP A C 1
ATOM 1387 O O . ASP A 1 177 ? 7.994 -13.912 -4.222 1.00 93.62 177 ASP A O 1
ATOM 1391 N N . LEU A 1 178 ? 9.453 -14.642 -2.672 1.00 95.44 178 LEU A N 1
ATOM 1392 C CA . LEU A 1 178 ? 10.578 -13.871 -3.197 1.00 95.44 178 LEU A CA 1
ATOM 1393 C C . LEU A 1 178 ? 10.963 -14.311 -4.614 1.00 95.44 178 LEU A C 1
ATOM 1395 O O . LEU A 1 178 ? 11.152 -13.457 -5.475 1.00 95.44 178 LEU A O 1
ATOM 1399 N N . ASP A 1 179 ? 11.032 -15.613 -4.888 1.00 94.62 179 ASP A N 1
ATOM 1400 C CA . ASP A 1 179 ? 11.394 -16.129 -6.212 1.00 94.62 179 ASP A CA 1
ATOM 1401 C C . ASP A 1 179 ? 10.421 -15.632 -7.296 1.00 94.62 179 ASP A C 1
ATOM 1403 O O . ASP A 1 179 ? 10.839 -15.240 -8.388 1.00 94.62 179 ASP A O 1
ATOM 1407 N N . ARG A 1 180 ? 9.121 -15.535 -6.982 1.00 91.88 180 ARG A N 1
ATOM 1408 C CA . ARG A 1 180 ? 8.120 -14.932 -7.884 1.00 91.88 180 ARG A CA 1
ATOM 1409 C C . ARG A 1 180 ? 8.352 -13.442 -8.101 1.00 91.88 180 ARG A C 1
ATOM 1411 O O . ARG A 1 180 ? 8.243 -12.954 -9.230 1.00 91.88 180 ARG A O 1
ATOM 1418 N N . LEU A 1 181 ? 8.665 -12.715 -7.030 1.00 93.31 181 LEU A N 1
ATOM 1419 C CA . LEU A 1 181 ? 8.958 -11.286 -7.095 1.00 93.31 181 LEU A CA 1
ATOM 1420 C C . LEU A 1 181 ? 10.192 -11.017 -7.968 1.00 93.31 181 LEU A C 1
ATOM 1422 O O . LEU A 1 181 ? 10.171 -10.119 -8.810 1.00 93.31 181 LEU A O 1
ATOM 1426 N N . LEU A 1 182 ? 11.230 -11.846 -7.834 1.00 93.88 182 LEU A N 1
ATOM 1427 C CA . LEU A 1 182 ? 12.440 -11.785 -8.654 1.00 93.88 182 LEU A CA 1
ATOM 1428 C C . LEU A 1 182 ? 12.187 -12.195 -10.104 1.00 93.88 182 LEU A C 1
ATOM 1430 O O . LEU A 1 182 ? 12.703 -11.545 -11.008 1.00 93.88 182 LEU A O 1
ATOM 1434 N N . SER A 1 183 ? 11.355 -13.209 -10.350 1.00 93.81 183 SER A N 1
ATOM 1435 C CA . SER A 1 183 ? 10.940 -13.576 -11.709 1.00 93.81 183 SER A CA 1
ATOM 1436 C C . SER A 1 183 ? 10.191 -12.433 -12.395 1.00 93.81 183 SER A C 1
ATOM 1438 O O . SER A 1 183 ? 10.407 -12.172 -13.577 1.00 93.81 183 SER A O 1
ATOM 1440 N N . THR A 1 184 ? 9.337 -11.723 -11.653 1.00 92.94 184 THR A N 1
ATOM 1441 C CA . THR A 1 184 ? 8.641 -10.534 -12.159 1.00 92.94 184 THR A CA 1
ATOM 1442 C C . THR A 1 184 ? 9.648 -9.440 -12.498 1.00 92.94 184 THR A C 1
ATOM 1444 O O . THR A 1 184 ? 9.615 -8.896 -13.598 1.00 92.94 184 THR A O 1
ATOM 1447 N N . TRP A 1 185 ? 10.587 -9.156 -11.590 1.00 93.88 185 TRP A N 1
ATOM 1448 C CA . TRP A 1 185 ? 11.650 -8.183 -11.833 1.00 93.88 185 TRP A CA 1
ATOM 1449 C C . TRP A 1 185 ? 12.481 -8.524 -13.075 1.00 93.88 185 TRP A C 1
ATOM 1451 O O . TRP A 1 185 ? 12.714 -7.651 -13.910 1.00 93.88 185 TRP A O 1
ATOM 1461 N N . LYS A 1 186 ? 12.866 -9.795 -13.230 1.00 92.75 186 LYS A N 1
ATOM 1462 C CA . LYS A 1 186 ? 13.622 -10.284 -14.385 1.00 92.75 186 LYS A CA 1
ATOM 1463 C C . LYS A 1 186 ? 12.891 -9.986 -15.699 1.00 92.75 186 LYS A C 1
ATOM 1465 O O . LYS A 1 186 ? 13.479 -9.367 -16.585 1.00 92.75 186 LYS A O 1
ATOM 1470 N N . GLY A 1 187 ? 11.599 -10.310 -15.784 1.00 94.12 187 GLY A N 1
ATOM 1471 C CA . GLY A 1 187 ? 10.793 -10.011 -16.973 1.00 94.12 187 GLY A CA 1
ATOM 1472 C C . GLY A 1 187 ? 10.712 -8.510 -17.287 1.00 94.12 187 GLY A C 1
ATOM 1473 O O . GLY A 1 187 ? 10.798 -8.110 -18.447 1.00 94.12 187 GLY A O 1
ATOM 1474 N N . ILE A 1 188 ? 10.626 -7.656 -16.259 1.00 94.06 188 ILE A N 1
ATOM 1475 C CA . ILE A 1 188 ? 10.654 -6.193 -16.429 1.00 94.06 188 ILE A CA 1
ATOM 1476 C C . ILE A 1 188 ? 11.996 -5.737 -17.005 1.00 94.06 188 ILE A C 1
ATOM 1478 O O . ILE A 1 188 ? 12.025 -4.910 -17.919 1.00 94.06 188 ILE A O 1
ATOM 1482 N N . THR A 1 189 ? 13.108 -6.260 -16.486 1.00 91.62 189 THR A N 1
ATOM 1483 C CA . THR A 1 189 ? 14.447 -5.884 -16.952 1.00 91.62 189 THR A CA 1
ATOM 1484 C C . THR A 1 189 ? 14.736 -6.359 -18.372 1.00 91.62 189 THR A C 1
ATOM 1486 O O . THR A 1 189 ? 15.266 -5.578 -19.159 1.00 91.62 189 THR A O 1
ATOM 1489 N N . GLU A 1 190 ? 14.327 -7.576 -18.731 1.00 92.25 190 GLU A N 1
ATOM 1490 C CA . GLU A 1 190 ? 14.483 -8.124 -20.085 1.00 92.25 190 GLU A CA 1
ATOM 1491 C C . GLU A 1 190 ? 13.658 -7.326 -21.106 1.00 92.25 190 GLU A C 1
ATOM 1493 O O . GLU A 1 190 ? 14.150 -6.969 -22.181 1.00 92.25 190 GLU A O 1
ATOM 1498 N N . HIS A 1 191 ? 12.420 -6.962 -20.751 1.00 93.56 191 HIS A N 1
ATOM 1499 C CA . HIS A 1 191 ? 11.581 -6.105 -21.588 1.00 93.56 191 HIS A CA 1
ATOM 1500 C C . HIS A 1 191 ? 12.210 -4.714 -21.762 1.00 93.56 191 HIS A C 1
ATOM 1502 O O . HIS A 1 191 ? 12.253 -4.180 -22.870 1.00 93.56 191 HIS A O 1
ATOM 1508 N N . ALA A 1 192 ? 12.770 -4.143 -20.694 1.00 91.88 192 ALA A N 1
ATOM 1509 C CA . ALA A 1 192 ? 13.428 -2.841 -20.754 1.00 91.88 192 ALA A CA 1
ATOM 1510 C C . ALA A 1 192 ? 14.688 -2.845 -21.625 1.00 91.88 192 ALA A C 1
ATOM 1512 O O . ALA A 1 192 ? 14.907 -1.900 -22.381 1.00 91.88 192 ALA A O 1
ATOM 1513 N N . GLN A 1 193 ? 15.501 -3.900 -21.543 1.00 89.94 193 GLN A N 1
ATOM 1514 C CA . GLN A 1 193 ? 16.669 -4.086 -22.407 1.00 89.94 193 GLN A CA 1
ATOM 1515 C C . GLN A 1 193 ? 16.253 -4.226 -23.871 1.00 89.94 193 GLN A C 1
ATOM 1517 O O . GLN A 1 193 ? 16.795 -3.532 -24.727 1.00 89.94 193 GLN A O 1
ATOM 1522 N N . SER A 1 194 ? 15.248 -5.058 -24.147 1.00 90.94 194 SER A N 1
ATOM 1523 C CA . SER A 1 194 ? 14.728 -5.268 -25.503 1.00 90.94 194 SER A CA 1
ATOM 1524 C C . SER A 1 194 ? 14.211 -3.961 -26.114 1.00 90.94 194 SER A C 1
ATOM 1526 O O . SER A 1 194 ? 14.548 -3.624 -27.247 1.00 90.94 194 SER A O 1
ATOM 1528 N N . ALA A 1 195 ? 13.462 -3.171 -25.339 1.00 90.81 195 ALA A N 1
ATOM 1529 C CA . ALA A 1 195 ? 12.985 -1.854 -25.754 1.00 90.81 195 ALA A CA 1
ATOM 1530 C C . ALA A 1 195 ? 14.131 -0.848 -25.973 1.00 90.81 195 ALA A C 1
ATOM 1532 O O . ALA A 1 195 ? 14.095 -0.045 -26.907 1.00 90.81 195 ALA A O 1
ATOM 1533 N N . ALA A 1 196 ? 15.169 -0.892 -25.130 1.00 88.56 196 ALA A N 1
ATOM 1534 C CA . ALA A 1 196 ? 16.341 -0.037 -25.272 1.00 88.56 196 ALA A CA 1
ATOM 1535 C C . ALA A 1 196 ? 17.103 -0.315 -26.573 1.00 88.56 196 ALA A C 1
ATOM 1537 O O . ALA A 1 196 ? 17.417 0.653 -27.274 1.00 88.56 196 ALA A O 1
ATOM 1538 N N . LEU A 1 197 ? 17.323 -1.597 -26.897 1.00 89.75 197 LEU A N 1
ATOM 1539 C CA . LEU A 1 197 ? 17.971 -2.063 -28.128 1.00 89.75 197 LEU A CA 1
ATOM 1540 C C . LEU A 1 197 ? 17.152 -1.695 -29.370 1.00 89.75 197 LEU A C 1
ATOM 1542 O O . LEU A 1 197 ? 17.677 -1.054 -30.274 1.00 89.75 197 LEU A O 1
ATOM 1546 N N . ALA A 1 198 ? 15.844 -1.973 -29.377 1.00 89.38 198 ALA A N 1
ATOM 1547 C CA . ALA A 1 198 ? 14.965 -1.601 -30.489 1.00 89.38 198 ALA A CA 1
ATOM 1548 C C . ALA A 1 198 ? 14.976 -0.082 -30.758 1.00 89.38 198 ALA A C 1
ATOM 1550 O O . ALA A 1 198 ? 14.965 0.369 -31.903 1.00 89.38 198 ALA A O 1
ATOM 1551 N N . ALA A 1 199 ? 15.063 0.730 -29.701 1.00 87.94 199 ALA A N 1
ATOM 1552 C CA . ALA A 1 199 ? 15.192 2.176 -29.840 1.00 87.94 199 ALA A CA 1
ATOM 1553 C C . ALA A 1 199 ? 16.574 2.628 -30.353 1.00 87.94 199 ALA A C 1
ATOM 1555 O O . ALA A 1 199 ? 16.681 3.732 -30.877 1.00 87.94 199 ALA A O 1
ATOM 1556 N N . GLU A 1 200 ? 17.643 1.847 -30.166 1.00 87.75 200 GLU A N 1
ATOM 1557 C CA . GLU A 1 200 ? 18.957 2.111 -30.785 1.00 87.75 200 GLU A CA 1
ATOM 1558 C C . GLU A 1 200 ? 18.963 1.749 -32.273 1.00 87.75 200 GLU A C 1
ATOM 1560 O O . GLU A 1 200 ? 19.584 2.448 -33.069 1.00 87.75 200 GLU A O 1
ATOM 1565 N N . GLU A 1 201 ? 18.196 0.729 -32.658 1.00 91.62 201 GLU A N 1
ATOM 1566 C CA . GLU A 1 201 ? 17.986 0.313 -34.050 1.00 91.62 201 GLU A CA 1
ATOM 1567 C C . GLU A 1 201 ? 17.008 1.218 -34.825 1.00 91.62 201 GLU A C 1
ATOM 1569 O O . GLU A 1 201 ? 16.801 1.034 -36.023 1.00 91.62 201 GLU A O 1
ATOM 1574 N N . GLY A 1 202 ? 16.421 2.226 -34.168 1.00 88.44 202 GLY A N 1
ATOM 1575 C CA . GLY A 1 202 ? 15.537 3.208 -34.801 1.00 88.44 202 GLY A CA 1
ATOM 1576 C C . GLY A 1 202 ? 14.086 2.750 -34.973 1.00 88.44 202 GLY A C 1
ATOM 1577 O O . GLY A 1 202 ? 13.359 3.334 -35.774 1.00 88.44 202 GLY A O 1
ATOM 1578 N N . VAL A 1 203 ? 13.645 1.730 -34.231 1.00 90.81 203 VAL A N 1
ATOM 1579 C CA . VAL A 1 203 ? 12.253 1.261 -34.260 1.00 90.81 203 VAL A CA 1
ATOM 1580 C C . VAL A 1 203 ? 11.325 2.316 -33.644 1.00 90.81 203 VAL A C 1
ATOM 1582 O O . VAL A 1 203 ? 11.460 2.682 -32.471 1.00 90.81 203 VAL A O 1
ATOM 1585 N N . GLU A 1 204 ? 10.352 2.797 -34.423 1.00 84.94 204 GLU A N 1
ATOM 1586 C CA . GLU A 1 204 ? 9.331 3.725 -33.926 1.00 84.94 204 GLU A CA 1
ATOM 1587 C C . GLU A 1 204 ? 8.487 3.081 -32.816 1.00 84.94 204 GLU A C 1
ATOM 1589 O O . GLU A 1 204 ? 8.062 1.931 -32.912 1.00 84.94 204 GLU A O 1
ATOM 1594 N N . GLY A 1 205 ? 8.237 3.831 -31.740 1.00 84.06 205 GLY A N 1
ATOM 1595 C CA . GLY A 1 205 ? 7.433 3.362 -30.606 1.00 84.06 205 GLY A CA 1
ATOM 1596 C C . GLY A 1 205 ? 8.161 2.437 -29.624 1.00 84.06 205 GLY A C 1
ATOM 1597 O O . GLY A 1 205 ? 7.556 2.027 -28.638 1.00 84.06 205 GLY A O 1
ATOM 1598 N N . ALA A 1 206 ? 9.453 2.149 -29.827 1.00 86.56 206 ALA A N 1
ATOM 1599 C CA . ALA A 1 206 ? 10.236 1.354 -28.877 1.00 86.56 206 ALA A CA 1
ATOM 1600 C C . ALA A 1 206 ? 10.342 2.020 -27.490 1.00 86.56 206 ALA A C 1
ATOM 1602 O O . ALA A 1 206 ? 10.385 1.335 -26.469 1.00 86.56 206 ALA A O 1
ATOM 1603 N N . ILE A 1 207 ? 10.369 3.359 -27.438 1.00 86.50 207 ILE A N 1
ATOM 1604 C CA . ILE A 1 207 ? 10.353 4.161 -26.206 1.00 86.50 207 ILE A CA 1
ATOM 1605 C C . ILE A 1 207 ? 9.534 5.440 -26.465 1.00 86.50 207 ILE A C 1
ATOM 1607 O O . ILE A 1 207 ? 9.775 6.100 -27.478 1.00 86.50 207 ILE A O 1
ATOM 1611 N N . PRO A 1 208 ? 8.624 5.853 -25.559 1.00 90.31 208 PRO A N 1
ATOM 1612 C CA . PRO A 1 208 ? 8.286 5.226 -24.277 1.00 90.31 208 PRO A CA 1
ATOM 1613 C C . PRO A 1 208 ? 7.433 3.959 -24.437 1.00 90.31 208 PRO A C 1
ATOM 1615 O O . PRO A 1 208 ? 6.554 3.901 -25.290 1.00 90.31 208 PRO A O 1
ATOM 1618 N N . VAL A 1 209 ? 7.654 2.970 -23.567 1.00 93.44 209 VAL A N 1
ATOM 1619 C CA . VAL A 1 209 ? 6.896 1.709 -23.537 1.00 93.44 209 VAL A CA 1
ATOM 1620 C C . VAL A 1 209 ? 6.509 1.342 -22.103 1.00 93.44 209 VAL A C 1
ATOM 1622 O O . VAL A 1 209 ? 7.227 1.650 -21.149 1.00 93.44 209 VAL A O 1
ATOM 1625 N N . MET A 1 210 ? 5.359 0.687 -21.937 1.00 94.31 210 MET A N 1
ATOM 1626 C CA . MET A 1 210 ? 4.918 0.155 -20.647 1.00 94.31 210 MET A CA 1
ATOM 1627 C C . MET A 1 210 ? 5.632 -1.167 -20.363 1.00 94.31 210 MET A C 1
ATOM 1629 O O . MET A 1 210 ? 5.357 -2.174 -21.009 1.00 94.31 210 MET A O 1
ATOM 1633 N N . LEU A 1 211 ? 6.520 -1.167 -19.370 1.00 94.25 211 LEU A N 1
ATOM 1634 C CA . LEU A 1 211 ? 7.285 -2.360 -18.995 1.00 94.25 211 LEU A CA 1
ATOM 1635 C C . LEU A 1 211 ? 6.489 -3.318 -18.109 1.00 94.25 211 LEU A C 1
ATOM 1637 O O . LEU A 1 211 ? 6.593 -4.533 -18.252 1.00 94.25 211 LEU A O 1
ATOM 1641 N N . TYR A 1 212 ? 5.700 -2.758 -17.194 1.00 93.38 212 TYR A N 1
ATOM 1642 C CA . TYR A 1 212 ? 4.905 -3.495 -16.225 1.00 93.38 212 TYR A CA 1
ATOM 1643 C C . TYR A 1 212 ? 3.640 -2.717 -15.890 1.00 93.38 212 TYR A C 1
ATOM 1645 O O . TYR A 1 212 ? 3.683 -1.497 -15.716 1.00 93.38 212 TYR A O 1
ATOM 1653 N N . ARG A 1 213 ? 2.522 -3.430 -15.765 1.00 91.31 213 ARG A N 1
ATOM 1654 C CA . ARG A 1 213 ? 1.262 -2.884 -15.265 1.00 91.31 213 ARG A CA 1
ATOM 1655 C C . ARG A 1 213 ? 1.014 -3.456 -13.876 1.00 91.31 213 ARG A C 1
ATOM 1657 O O . ARG A 1 213 ? 1.075 -4.670 -13.695 1.00 91.31 213 ARG A O 1
ATOM 1664 N N . SER A 1 214 ? 0.744 -2.585 -12.907 1.00 84.69 214 SER A N 1
ATOM 1665 C CA . SER A 1 214 ? 0.359 -3.015 -11.565 1.00 84.69 214 SER A CA 1
ATOM 1666 C C . SER A 1 214 ? -0.917 -3.855 -11.605 1.00 84.69 214 SER A C 1
ATOM 1668 O O . SER A 1 214 ? -1.734 -3.761 -12.526 1.00 84.69 214 SER A O 1
ATOM 1670 N N . LYS A 1 215 ? -1.084 -4.693 -10.582 1.00 84.19 215 LYS A N 1
ATOM 1671 C CA . LYS A 1 215 ? -2.314 -5.458 -10.398 1.00 84.19 215 LYS A CA 1
ATOM 1672 C C . LYS A 1 215 ? -3.503 -4.506 -10.232 1.00 84.19 215 LYS A C 1
ATOM 1674 O O . LYS A 1 215 ? -3.352 -3.390 -9.733 1.00 84.19 215 LYS A O 1
ATOM 1679 N N . GLY A 1 216 ? -4.686 -4.965 -10.640 1.00 85.19 216 GLY A N 1
ATOM 1680 C CA . GLY A 1 216 ? -5.928 -4.231 -10.401 1.00 85.19 216 GLY A CA 1
ATOM 1681 C C . GLY A 1 216 ? -6.189 -4.037 -8.904 1.00 85.19 216 GLY A C 1
ATOM 1682 O O . GLY A 1 216 ? -5.719 -4.821 -8.080 1.00 85.19 216 GLY A O 1
ATOM 1683 N N . GLN A 1 217 ? -6.976 -3.015 -8.557 1.00 85.31 217 GLN A N 1
ATOM 1684 C CA . GLN A 1 217 ? -7.243 -2.619 -7.167 1.00 85.31 217 GLN A CA 1
ATOM 1685 C C . GLN A 1 217 ? -7.715 -3.788 -6.286 1.00 85.31 217 GLN A C 1
ATOM 1687 O O . GLN A 1 217 ? -7.237 -3.940 -5.166 1.00 85.31 217 GLN A O 1
ATOM 1692 N N . ALA A 1 218 ? -8.592 -4.653 -6.807 1.00 89.25 218 ALA A N 1
ATOM 1693 C CA . ALA A 1 218 ? -9.082 -5.825 -6.081 1.00 89.25 218 ALA A CA 1
ATOM 1694 C C . ALA A 1 218 ? -7.946 -6.771 -5.658 1.00 89.25 218 ALA A C 1
ATOM 1696 O O . ALA A 1 218 ? -7.883 -7.191 -4.507 1.00 89.25 218 ALA A O 1
ATOM 1697 N N . LEU A 1 219 ? -7.013 -7.067 -6.567 1.00 90.31 219 LEU A N 1
ATOM 1698 C CA . LEU A 1 219 ? -5.869 -7.929 -6.274 1.00 90.31 219 LEU A CA 1
ATOM 1699 C C . LEU A 1 219 ? -4.871 -7.269 -5.322 1.00 90.31 219 LEU A C 1
ATOM 1701 O O . LEU A 1 219 ? -4.273 -7.973 -4.515 1.00 90.31 219 LEU A O 1
ATOM 1705 N N . SER A 1 220 ? -4.703 -5.947 -5.393 1.00 87.00 220 SER A N 1
ATOM 1706 C CA . SER A 1 220 ? -3.870 -5.208 -4.437 1.00 87.00 220 SER A CA 1
ATOM 1707 C C . SER A 1 220 ? -4.432 -5.316 -3.016 1.00 87.00 220 SER A C 1
ATOM 1709 O O . SER A 1 220 ? -3.698 -5.685 -2.107 1.00 87.00 220 SER A O 1
ATOM 1711 N N . ILE A 1 221 ? -5.747 -5.133 -2.840 1.00 88.56 221 ILE A N 1
ATOM 1712 C CA . ILE A 1 221 ? -6.420 -5.323 -1.541 1.00 88.56 221 ILE A CA 1
ATOM 1713 C C . ILE A 1 221 ? -6.257 -6.770 -1.055 1.00 88.56 221 ILE A C 1
ATOM 1715 O O . ILE A 1 221 ? -5.941 -7.015 0.105 1.00 88.56 221 ILE A O 1
ATOM 1719 N N . VAL A 1 222 ? -6.417 -7.762 -1.935 1.00 91.44 222 VAL A N 1
ATOM 1720 C CA . VAL A 1 222 ? -6.217 -9.174 -1.561 1.00 91.44 222 VAL A CA 1
ATOM 1721 C C . VAL A 1 222 ? -4.763 -9.463 -1.175 1.00 91.44 222 VAL A C 1
ATOM 1723 O O . VAL A 1 222 ? -4.495 -10.226 -0.249 1.00 91.44 222 VAL A O 1
ATOM 1726 N N . GLN A 1 223 ? -3.801 -8.860 -1.864 1.00 88.00 223 GLN A N 1
ATOM 1727 C CA . GLN A 1 223 ? -2.388 -9.016 -1.546 1.00 88.00 223 GLN A CA 1
ATOM 1728 C C . GLN A 1 223 ? -2.029 -8.412 -0.181 1.00 88.00 223 GLN A C 1
ATOM 1730 O O . GLN A 1 223 ? -1.213 -9.005 0.527 1.00 88.00 223 GLN A O 1
ATOM 1735 N N . ASP A 1 224 ? -2.628 -7.273 0.164 1.00 83.12 224 ASP A N 1
ATOM 1736 C CA . ASP A 1 224 ? -2.224 -6.447 1.302 1.00 83.12 224 ASP A CA 1
ATOM 1737 C C . ASP A 1 224 ? -3.048 -6.735 2.568 1.00 83.12 224 ASP A C 1
ATOM 1739 O O . ASP A 1 224 ? -2.485 -6.885 3.655 1.00 83.12 224 ASP A O 1
ATOM 1743 N N . AS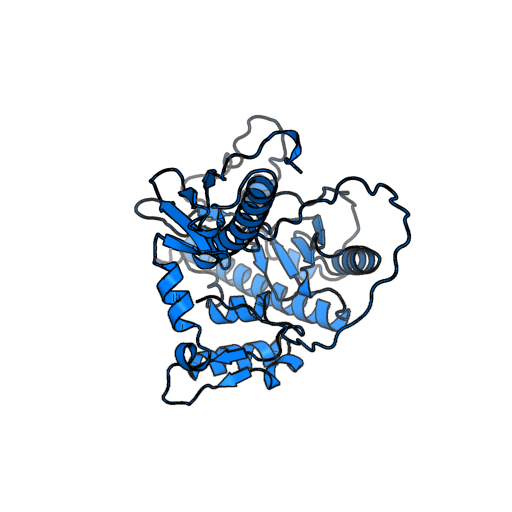P A 1 225 ? -4.365 -6.895 2.428 1.00 85.75 225 ASP A N 1
ATOM 1744 C CA . ASP A 1 225 ? -5.303 -6.987 3.551 1.00 85.75 225 ASP A CA 1
ATOM 1745 C C . ASP A 1 225 ? -5.855 -8.400 3.773 1.00 85.75 225 ASP A C 1
ATOM 1747 O O . ASP A 1 225 ? -6.241 -8.750 4.894 1.00 85.75 225 ASP A O 1
ATOM 1751 N N . PHE A 1 226 ? -5.894 -9.245 2.735 1.00 90.44 226 PHE A N 1
ATOM 1752 C CA . PHE A 1 226 ? -6.480 -10.578 2.862 1.00 90.44 226 PHE A CA 1
ATOM 1753 C C . PHE A 1 226 ? -5.501 -11.570 3.497 1.00 90.44 226 PHE A C 1
ATOM 1755 O O . PHE A 1 226 ? -4.611 -12.150 2.866 1.00 90.44 226 PHE A O 1
ATOM 1762 N N . ASN A 1 227 ? -5.686 -11.759 4.798 1.00 85.94 227 ASN A N 1
ATOM 1763 C CA . ASN A 1 227 ? -4.910 -12.652 5.647 1.00 85.94 227 ASN A CA 1
ATOM 1764 C C . ASN A 1 227 ? -5.836 -13.478 6.553 1.00 85.94 227 ASN A C 1
ATOM 1766 O O . ASN A 1 227 ? -7.062 -13.388 6.477 1.00 85.94 227 ASN A O 1
ATOM 1770 N N . GLU A 1 228 ? -5.248 -14.275 7.442 1.00 83.62 228 GLU A N 1
ATOM 1771 C CA . GLU A 1 228 ? -5.980 -15.193 8.315 1.00 83.62 228 GLU A CA 1
ATOM 1772 C C . GLU A 1 228 ? -7.019 -14.518 9.223 1.00 83.62 228 GLU A C 1
ATOM 1774 O O . GLU A 1 228 ? -7.994 -15.172 9.607 1.00 83.62 228 GLU A O 1
ATOM 1779 N N . LYS A 1 229 ? -6.860 -13.221 9.529 1.00 87.38 229 LYS A N 1
ATOM 1780 C CA . LYS A 1 229 ? -7.813 -12.442 10.336 1.00 87.38 229 LYS A CA 1
ATOM 1781 C C . LYS A 1 229 ? -9.121 -12.180 9.588 1.00 87.38 229 LYS A C 1
ATOM 1783 O O . LYS A 1 229 ? -10.149 -11.935 10.220 1.00 87.38 229 LYS A O 1
ATOM 1788 N N . VAL A 1 230 ? -9.105 -12.241 8.255 1.00 91.06 230 VAL A N 1
ATOM 1789 C CA . VAL A 1 230 ? -10.296 -12.063 7.426 1.00 91.06 230 VAL A CA 1
ATOM 1790 C C . VAL A 1 230 ? -11.006 -13.405 7.275 1.00 91.06 230 VAL A C 1
ATOM 1792 O O . VAL A 1 230 ? -10.478 -14.368 6.716 1.00 91.06 230 VAL A O 1
ATOM 1795 N N . LYS A 1 231 ? -12.235 -13.476 7.793 1.00 92.69 231 LYS A N 1
ATOM 1796 C CA . LYS A 1 231 ? -13.043 -14.706 7.782 1.00 92.69 231 LYS A CA 1
ATOM 1797 C C . LYS A 1 231 ? -13.562 -15.053 6.391 1.00 92.69 231 LYS A C 1
ATOM 1799 O O . LYS A 1 231 ? -13.649 -16.229 6.060 1.00 92.69 231 LYS A O 1
ATOM 1804 N N . ARG A 1 232 ? -13.935 -14.038 5.611 1.00 94.31 232 ARG A N 1
ATOM 1805 C CA . ARG A 1 232 ? -14.573 -14.206 4.307 1.00 94.31 232 ARG A CA 1
ATOM 1806 C C . ARG A 1 232 ? -14.332 -12.991 3.417 1.00 94.31 232 ARG A C 1
ATOM 1808 O O . ARG A 1 232 ? -14.455 -11.864 3.892 1.00 94.31 232 ARG A O 1
ATOM 1815 N N . LEU A 1 233 ? -14.043 -13.243 2.145 1.00 94.94 233 LEU A N 1
ATOM 1816 C CA . LEU A 1 233 ? -13.994 -12.266 1.063 1.00 94.94 233 LEU A CA 1
ATOM 1817 C C . LEU A 1 233 ? -15.171 -12.534 0.126 1.00 94.94 233 LEU A C 1
ATOM 1819 O O . LEU A 1 233 ? -15.308 -13.638 -0.388 1.00 94.94 233 LEU A O 1
ATOM 1823 N N . VAL A 1 234 ? -16.022 -11.537 -0.083 1.00 95.62 234 VAL A N 1
ATOM 1824 C CA . VAL A 1 234 ? -17.222 -11.675 -0.913 1.00 95.62 234 VAL A CA 1
ATOM 1825 C C . VAL A 1 234 ? -17.071 -10.788 -2.139 1.00 95.62 234 VAL A C 1
ATOM 1827 O O . VAL A 1 234 ? -16.758 -9.606 -2.005 1.00 95.62 234 VAL A O 1
ATOM 1830 N N . VAL A 1 235 ? -17.273 -11.363 -3.322 1.00 95.44 235 VAL A N 1
ATOM 1831 C CA . VAL A 1 235 ? -17.096 -10.686 -4.612 1.00 95.44 235 VAL A CA 1
ATOM 1832 C C . VAL A 1 235 ? -18.364 -10.866 -5.435 1.00 95.44 235 VAL A C 1
ATOM 1834 O O . VAL A 1 235 ? -18.836 -11.982 -5.572 1.00 95.44 235 VAL A O 1
ATOM 1837 N N . ASP A 1 236 ? -18.916 -9.797 -5.995 1.00 95.06 236 ASP A N 1
ATOM 1838 C CA . ASP A 1 236 ? -20.156 -9.808 -6.794 1.00 95.06 236 ASP A CA 1
ATOM 1839 C C . ASP A 1 236 ? -19.922 -9.918 -8.312 1.00 95.06 236 ASP A C 1
ATOM 1841 O O . ASP A 1 236 ? -20.851 -10.114 -9.092 1.00 95.06 236 ASP A O 1
ATOM 1845 N N . SER A 1 237 ? -18.665 -9.832 -8.745 1.00 94.81 237 SER A N 1
ATOM 1846 C CA . SER A 1 237 ? -18.251 -9.969 -10.140 1.00 94.81 237 SER A CA 1
ATOM 1847 C C . SER A 1 237 ? -17.603 -11.335 -10.385 1.00 94.81 237 SER A C 1
ATOM 1849 O O . SER A 1 237 ? -16.528 -11.602 -9.835 1.00 94.81 237 SER A O 1
ATOM 1851 N N . PRO A 1 238 ? -18.160 -12.176 -11.283 1.00 95.25 238 PRO A N 1
ATOM 1852 C CA . PRO A 1 238 ? -17.540 -13.443 -11.659 1.00 95.25 238 PRO A CA 1
ATOM 1853 C C . PRO A 1 238 ? -16.118 -13.263 -12.192 1.00 95.25 238 PRO A C 1
ATOM 1855 O O . PRO A 1 238 ? -15.239 -14.059 -11.885 1.00 95.25 238 PRO A O 1
ATOM 1858 N N . ARG A 1 239 ? -15.852 -12.197 -12.955 1.00 94.50 239 ARG A N 1
ATOM 1859 C CA . ARG A 1 239 ? -14.507 -11.912 -13.470 1.00 94.50 239 ARG A CA 1
ATOM 1860 C C . ARG A 1 239 ? -13.515 -11.681 -12.330 1.00 94.50 239 ARG A C 1
ATOM 1862 O O . ARG A 1 239 ? -12.466 -12.315 -12.298 1.00 94.50 239 ARG A O 1
ATOM 1869 N N . THR A 1 240 ? -13.867 -10.807 -11.390 1.00 94.44 240 THR A N 1
ATOM 1870 C CA . THR A 1 240 ? -13.013 -10.482 -10.242 1.00 94.44 240 THR A CA 1
ATOM 1871 C C . THR A 1 240 ? -12.819 -11.700 -9.343 1.00 94.44 240 THR A C 1
ATOM 1873 O O . THR A 1 240 ? -11.718 -11.916 -8.848 1.00 94.44 240 THR A O 1
ATOM 1876 N N . TYR A 1 241 ? -13.854 -12.530 -9.177 1.00 95.50 241 TYR A N 1
ATOM 1877 C CA . TYR A 1 241 ? -13.758 -13.792 -8.446 1.00 95.50 241 TYR A CA 1
ATOM 1878 C C . TYR A 1 241 ? -12.669 -14.695 -9.036 1.00 95.50 241 TYR A C 1
ATOM 1880 O O . TYR A 1 241 ? -11.762 -15.087 -8.310 1.00 95.50 241 TYR A O 1
ATOM 1888 N N . HIS A 1 242 ? -12.693 -14.939 -10.353 1.00 94.75 242 HIS A N 1
ATOM 1889 C CA . HIS A 1 242 ? -11.681 -15.765 -11.021 1.00 94.75 242 HIS A CA 1
ATOM 1890 C C . HIS A 1 242 ? -10.272 -15.162 -10.927 1.00 94.75 242 HIS A C 1
ATOM 1892 O O . HIS A 1 242 ? -9.313 -15.894 -10.679 1.00 94.75 242 HIS A O 1
ATOM 1898 N N . GLU A 1 243 ? -10.139 -13.839 -11.095 1.00 93.62 243 GLU A N 1
ATOM 1899 C CA . GLU A 1 243 ? -8.859 -13.131 -10.941 1.00 93.62 243 GLU A CA 1
ATOM 1900 C C . GLU A 1 243 ? -8.286 -13.326 -9.523 1.00 93.62 243 GLU A C 1
ATOM 1902 O O . GLU A 1 243 ? -7.118 -13.687 -9.364 1.00 93.62 243 GLU A O 1
ATOM 1907 N N . VAL A 1 244 ? -9.118 -13.157 -8.490 1.00 94.50 244 VAL A N 1
ATOM 1908 C CA . VAL A 1 244 ? -8.733 -13.316 -7.080 1.00 94.50 244 VAL A CA 1
ATOM 1909 C C . VAL A 1 244 ? -8.401 -14.765 -6.738 1.00 94.50 244 VAL A C 1
ATOM 1911 O O . VAL A 1 244 ? -7.362 -15.021 -6.130 1.00 94.50 244 VAL A O 1
ATOM 1914 N N . THR A 1 245 ? -9.241 -15.726 -7.129 1.00 94.75 245 THR A N 1
ATOM 1915 C CA . THR A 1 245 ? -8.994 -17.142 -6.833 1.00 94.75 245 THR A CA 1
ATOM 1916 C C . THR A 1 245 ? -7.760 -17.661 -7.556 1.00 94.75 245 THR A C 1
ATOM 1918 O O . THR A 1 245 ? -6.997 -18.406 -6.954 1.00 94.75 245 THR A O 1
ATOM 1921 N N . GLY A 1 246 ? -7.522 -17.243 -8.805 1.00 93.50 246 GLY A N 1
ATOM 1922 C CA . GLY A 1 246 ? -6.313 -17.617 -9.543 1.00 93.50 246 GLY A CA 1
ATOM 1923 C C . GLY A 1 246 ? -5.051 -17.102 -8.852 1.00 93.50 246 GLY A C 1
ATOM 1924 O O . GLY A 1 246 ? -4.114 -17.859 -8.613 1.00 93.50 246 GLY A O 1
ATOM 1925 N N . TYR A 1 247 ? -5.067 -15.839 -8.417 1.00 91.50 247 TYR A N 1
ATOM 1926 C CA . TYR A 1 247 ? -3.969 -15.268 -7.640 1.00 91.50 247 TYR A CA 1
ATOM 1927 C C . TYR A 1 247 ? -3.723 -16.013 -6.316 1.00 91.50 247 TYR A C 1
ATOM 1929 O O . TYR A 1 247 ? -2.580 -16.325 -5.976 1.00 91.50 247 TYR A O 1
ATOM 1937 N N . LEU A 1 248 ? -4.782 -16.319 -5.563 1.00 92.44 248 LEU A N 1
ATOM 1938 C CA . LEU A 1 248 ? -4.656 -17.011 -4.279 1.00 92.44 248 LEU A CA 1
ATOM 1939 C C . LEU A 1 248 ? -4.217 -18.468 -4.441 1.00 92.44 248 LEU A C 1
ATOM 1941 O O . LEU A 1 248 ? -3.410 -18.933 -3.647 1.00 92.44 248 LEU A O 1
ATOM 1945 N N . GLN A 1 249 ? -4.651 -19.172 -5.487 1.00 92.00 249 GLN A N 1
ATOM 1946 C CA . GLN A 1 249 ? -4.176 -20.529 -5.781 1.00 92.00 249 GLN A CA 1
ATOM 1947 C C . GLN A 1 249 ? -2.659 -20.583 -5.969 1.00 92.00 249 GLN A C 1
ATOM 1949 O O . GLN A 1 249 ? -2.022 -21.577 -5.620 1.00 92.00 249 GLN A O 1
ATOM 1954 N N . GLU A 1 250 ? -2.067 -19.517 -6.499 1.00 86.44 250 GLU A N 1
ATOM 1955 C CA . GLU A 1 250 ? -0.622 -19.418 -6.626 1.00 86.44 250 GLU A CA 1
ATOM 1956 C C . GLU A 1 250 ? 0.030 -19.004 -5.305 1.00 86.44 250 GLU A C 1
ATOM 1958 O O . GLU A 1 250 ? 1.009 -19.623 -4.877 1.00 86.44 250 GLU A O 1
ATOM 1963 N N . VAL A 1 251 ? -0.475 -17.950 -4.662 1.00 86.06 251 VAL A N 1
ATOM 1964 C CA . VAL A 1 251 ? 0.237 -17.268 -3.571 1.00 86.06 251 VAL A CA 1
ATOM 1965 C C . VAL A 1 251 ? -0.122 -17.787 -2.180 1.00 86.06 251 VAL A C 1
ATOM 1967 O O . VAL A 1 251 ? 0.783 -17.938 -1.364 1.00 86.06 251 VAL A O 1
ATOM 1970 N N . ALA A 1 252 ? -1.399 -18.051 -1.919 1.00 86.81 252 ALA A N 1
ATOM 1971 C CA . ALA A 1 252 ? -1.948 -18.399 -0.607 1.00 86.81 252 ALA A CA 1
ATOM 1972 C C . ALA A 1 252 ? -3.169 -19.340 -0.756 1.00 86.81 252 ALA A C 1
ATOM 1974 O O . ALA A 1 252 ? -4.318 -18.901 -0.591 1.00 86.81 252 ALA A O 1
ATOM 1975 N N . PRO A 1 253 ? -2.958 -20.622 -1.128 1.00 89.94 253 PRO A N 1
ATOM 1976 C CA . PRO A 1 253 ? -4.043 -21.565 -1.419 1.00 89.94 253 PRO A CA 1
ATOM 1977 C C . PRO A 1 253 ? -5.002 -21.781 -0.242 1.00 89.94 253 PRO A C 1
ATOM 1979 O O . PRO A 1 253 ? -6.183 -22.065 -0.439 1.00 89.94 253 PRO A O 1
ATOM 1982 N N . GLU A 1 254 ? -4.504 -21.625 0.983 1.00 88.88 254 GLU A N 1
ATOM 1983 C CA . GLU A 1 254 ? -5.240 -21.757 2.238 1.00 88.88 254 GLU A CA 1
ATOM 1984 C C . GLU A 1 254 ? -6.336 -20.701 2.431 1.00 88.88 254 GLU A C 1
ATOM 1986 O O . GLU A 1 254 ? -7.225 -20.887 3.261 1.00 88.88 254 GLU A O 1
ATOM 1991 N N . LEU A 1 255 ? -6.291 -19.602 1.671 1.00 91.44 255 LEU A N 1
ATOM 1992 C CA . LEU A 1 255 ? -7.292 -18.537 1.717 1.00 91.44 255 LEU A CA 1
ATOM 1993 C C . LEU A 1 255 ? -8.359 -18.661 0.621 1.00 91.44 255 LEU A C 1
ATOM 1995 O O . LEU A 1 255 ? -9.391 -17.994 0.703 1.00 91.44 255 LEU A O 1
ATOM 1999 N N . CYS A 1 256 ? -8.156 -19.519 -0.384 1.00 93.31 256 CYS A N 1
ATOM 2000 C CA . CYS A 1 256 ? -9.086 -19.684 -1.507 1.00 93.31 256 CYS A CA 1
ATOM 2001 C C . CYS A 1 256 ? -10.493 -20.097 -1.063 1.00 93.31 256 CYS A C 1
ATOM 2003 O O . CYS A 1 256 ? -11.480 -19.621 -1.614 1.00 93.31 256 CYS A O 1
ATOM 2005 N N . ASN A 1 257 ? -10.595 -20.955 -0.045 1.00 93.44 257 ASN A N 1
ATOM 2006 C CA . ASN A 1 257 ? -11.871 -21.450 0.485 1.00 93.44 257 ASN A CA 1
ATOM 2007 C C . ASN A 1 257 ? -12.692 -20.384 1.232 1.00 93.44 257 ASN A C 1
ATOM 2009 O O . ASN A 1 257 ? -13.810 -20.669 1.649 1.00 93.44 257 ASN A O 1
ATOM 2013 N N . ARG A 1 258 ? -12.138 -19.185 1.436 1.00 95.19 258 ARG A N 1
ATOM 2014 C CA . ARG A 1 258 ? -12.812 -18.051 2.080 1.00 95.19 258 ARG A CA 1
ATOM 2015 C C . ARG A 1 258 ? -13.336 -17.030 1.067 1.00 95.19 258 ARG A C 1
ATOM 2017 O O . ARG A 1 258 ? -13.839 -15.989 1.490 1.00 95.19 258 ARG A O 1
ATOM 2024 N N . VAL A 1 259 ? -13.165 -17.280 -0.233 1.00 96.38 259 VAL A N 1
ATOM 2025 C CA . VAL A 1 259 ? -13.636 -16.401 -1.307 1.00 96.38 259 VAL A CA 1
ATOM 2026 C C . VAL A 1 259 ? -14.975 -16.913 -1.827 1.00 96.38 259 VAL A C 1
ATOM 2028 O O . VAL A 1 259 ? -15.042 -18.001 -2.396 1.00 96.38 259 VAL A O 1
ATOM 2031 N N . ASP A 1 260 ? -16.016 -16.096 -1.682 1.00 96.12 260 ASP A N 1
ATOM 2032 C CA . ASP A 1 260 ? -17.383 -16.413 -2.094 1.00 96.12 260 ASP A CA 1
ATOM 2033 C C . ASP A 1 260 ? -17.825 -15.504 -3.248 1.00 96.12 260 ASP A C 1
ATOM 2035 O O . ASP A 1 260 ? -17.688 -14.277 -3.177 1.00 96.12 260 ASP A O 1
ATOM 2039 N N . LEU A 1 261 ? -18.401 -16.103 -4.296 1.00 96.75 261 LEU A N 1
ATOM 2040 C CA . LEU A 1 261 ? -19.105 -15.367 -5.345 1.00 96.75 261 LEU A CA 1
ATOM 2041 C C . LEU A 1 261 ? -20.517 -1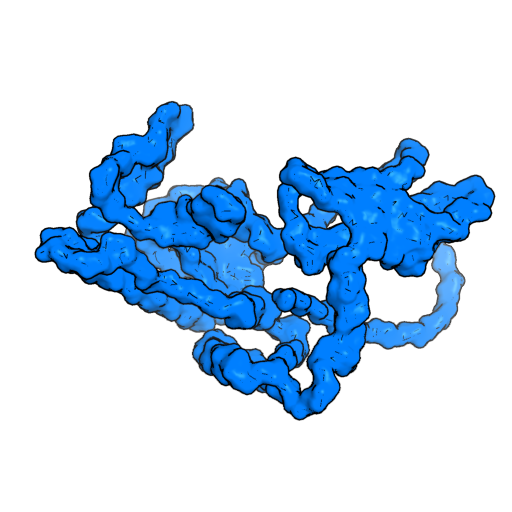5.028 -4.854 1.00 96.75 261 LEU A C 1
ATOM 2043 O O . LEU A 1 261 ? -21.292 -15.900 -4.462 1.00 96.75 261 LEU A O 1
ATOM 2047 N N . TYR A 1 262 ? -20.850 -13.745 -4.865 1.00 96.88 262 TYR A N 1
ATOM 2048 C CA . TYR A 1 262 ? -22.151 -13.237 -4.475 1.00 96.88 262 TYR A CA 1
ATOM 2049 C C . TYR A 1 262 ? -23.102 -13.244 -5.673 1.00 96.88 262 TYR A C 1
ATOM 2051 O O . TYR A 1 262 ? -22.933 -12.479 -6.615 1.00 96.88 262 TYR A O 1
ATOM 2059 N N . GLU A 1 263 ? -24.118 -14.106 -5.620 1.00 94.69 263 GLU A N 1
ATOM 2060 C CA . GLU A 1 263 ? -25.060 -14.335 -6.731 1.00 94.69 263 GLU A CA 1
ATOM 2061 C C . GLU A 1 263 ? -26.492 -13.859 -6.430 1.00 94.69 263 GLU A C 1
ATOM 2063 O O . GLU A 1 263 ? -27.415 -14.071 -7.223 1.00 94.69 263 GLU A O 1
ATOM 2068 N N . LYS A 1 264 ? -26.725 -13.245 -5.262 1.00 94.69 264 LYS A N 1
ATOM 2069 C CA . LYS A 1 264 ? -28.066 -12.764 -4.909 1.00 94.69 264 LYS A CA 1
ATOM 2070 C C . LYS A 1 264 ? -28.439 -11.553 -5.769 1.00 94.69 264 LYS A C 1
ATOM 2072 O O . LYS A 1 264 ? -27.589 -10.810 -6.245 1.00 94.69 264 LYS A O 1
ATOM 2077 N N . ARG A 1 265 ? -29.750 -11.343 -5.934 1.00 94.06 265 ARG A N 1
ATOM 2078 C CA . ARG A 1 265 ? -30.298 -10.192 -6.675 1.00 94.06 265 ARG A CA 1
ATOM 2079 C C . ARG A 1 265 ? -30.161 -8.868 -5.928 1.00 94.06 265 ARG A C 1
ATOM 2081 O O . ARG A 1 265 ? -30.062 -7.831 -6.572 1.00 94.06 265 ARG A O 1
ATOM 2088 N N . THR A 1 266 ? -30.238 -8.901 -4.600 1.00 94.81 266 THR A N 1
ATOM 2089 C CA . THR A 1 266 ? -30.016 -7.720 -3.759 1.00 94.81 266 THR A CA 1
ATOM 2090 C C . THR A 1 266 ? -28.571 -7.262 -3.938 1.00 94.81 266 THR A C 1
ATOM 2092 O O . THR A 1 266 ? -27.707 -8.127 -3.950 1.00 94.81 266 THR A O 1
ATOM 2095 N N . PRO A 1 267 ? -28.266 -5.964 -4.072 1.00 94.25 267 PRO A N 1
ATOM 2096 C CA . PRO A 1 267 ? -26.884 -5.500 -4.105 1.00 94.25 267 PRO A CA 1
ATOM 2097 C C . PRO A 1 267 ? -26.096 -5.958 -2.871 1.00 94.25 267 PRO A C 1
ATOM 2099 O O . PRO A 1 267 ? -26.616 -5.990 -1.753 1.00 94.25 267 PRO A O 1
ATOM 2102 N N . ILE A 1 268 ? -24.823 -6.303 -3.071 1.00 95.06 268 ILE A N 1
ATOM 2103 C CA . ILE A 1 268 ? -23.956 -6.822 -2.005 1.00 95.06 268 ILE A CA 1
ATOM 2104 C C . ILE A 1 268 ? -23.890 -5.861 -0.806 1.00 95.06 268 ILE A C 1
ATOM 2106 O O . ILE A 1 268 ? -23.975 -6.291 0.341 1.00 95.06 268 ILE A O 1
ATOM 2110 N N . PHE A 1 269 ? -23.807 -4.556 -1.051 1.00 94.12 269 PHE A N 1
ATOM 2111 C CA . PHE A 1 269 ? -23.707 -3.540 -0.005 1.00 94.12 269 PHE A CA 1
ATOM 2112 C C . PHE A 1 269 ? -25.009 -3.333 0.778 1.00 94.12 269 PHE A C 1
ATOM 2114 O O . PHE A 1 269 ? -24.958 -3.133 1.995 1.00 94.12 269 PHE A O 1
ATOM 2121 N N . ASP A 1 270 ? -26.162 -3.485 0.127 1.00 93.44 270 ASP A N 1
ATOM 2122 C CA . ASP A 1 270 ? -27.470 -3.476 0.787 1.00 93.44 270 ASP A CA 1
ATOM 2123 C C . ASP A 1 270 ? -27.637 -4.683 1.714 1.00 93.44 270 ASP A C 1
ATOM 2125 O O . ASP A 1 270 ? -28.065 -4.543 2.862 1.00 93.44 270 ASP A O 1
ATOM 2129 N N . GLU A 1 271 ? -27.247 -5.872 1.247 1.00 93.50 271 GLU A N 1
ATOM 2130 C CA . GLU A 1 271 ? -27.300 -7.104 2.041 1.00 93.50 271 GLU A CA 1
ATOM 2131 C C . GLU A 1 271 ? -26.463 -6.989 3.323 1.00 93.50 271 GLU A C 1
ATOM 2133 O O . GLU A 1 271 ? -26.891 -7.432 4.391 1.00 93.50 271 GLU A O 1
ATOM 2138 N N . TYR A 1 272 ? -25.287 -6.360 3.232 1.00 92.88 272 TYR A N 1
ATOM 2139 C CA . TYR A 1 272 ? -24.406 -6.116 4.377 1.00 92.88 272 TYR A CA 1
ATOM 2140 C C . TYR A 1 272 ? -24.696 -4.803 5.120 1.00 92.88 272 TYR A C 1
ATOM 2142 O O . TYR A 1 272 ? -24.006 -4.505 6.092 1.00 92.88 272 TYR A O 1
ATOM 2150 N N . LYS A 1 273 ? -25.741 -4.058 4.730 1.00 93.69 273 LYS A N 1
ATOM 2151 C CA . LYS A 1 273 ? -26.182 -2.792 5.347 1.00 93.69 273 LYS A CA 1
ATOM 2152 C C . LYS A 1 273 ? -25.120 -1.684 5.373 1.00 93.69 273 LYS A C 1
ATOM 2154 O O . LYS A 1 273 ? -25.172 -0.817 6.242 1.00 93.69 273 LYS A O 1
ATOM 2159 N N . ILE A 1 274 ? -24.196 -1.688 4.416 1.00 90.69 274 ILE A N 1
ATOM 2160 C CA . ILE A 1 274 ? -23.118 -0.692 4.320 1.00 90.69 274 ILE A CA 1
ATOM 2161 C C . ILE A 1 274 ? -23.441 0.459 3.363 1.00 90.69 274 ILE A C 1
ATOM 2163 O O . ILE A 1 274 ? -22.780 1.489 3.432 1.00 90.69 274 ILE A O 1
ATOM 2167 N N . GLU A 1 275 ? -24.483 0.340 2.532 1.00 90.44 275 GLU A N 1
ATOM 2168 C CA . GLU A 1 275 ? -24.860 1.370 1.547 1.00 90.44 275 GLU A CA 1
ATOM 2169 C C . GLU A 1 275 ? -25.062 2.749 2.197 1.00 90.44 275 GLU A C 1
ATOM 2171 O O . GLU A 1 275 ? -24.464 3.739 1.788 1.00 90.44 275 GLU A O 1
ATOM 2176 N N . LYS A 1 276 ? -25.795 2.796 3.317 1.00 86.75 276 LYS A N 1
ATOM 2177 C CA . LYS A 1 276 ? -26.015 4.042 4.071 1.00 86.75 276 LYS A CA 1
ATOM 2178 C C . LYS A 1 276 ? -24.720 4.659 4.589 1.00 86.75 276 LYS A C 1
ATOM 2180 O O . LYS A 1 276 ? -24.621 5.875 4.702 1.00 86.75 276 LYS A O 1
ATOM 2185 N N . GLU A 1 277 ? -23.751 3.831 4.969 1.00 84.75 277 GLU A N 1
ATOM 2186 C CA . GLU A 1 277 ? -22.457 4.331 5.422 1.00 84.75 277 GLU A CA 1
ATOM 2187 C C . GLU A 1 277 ? -21.676 4.925 4.255 1.00 84.75 277 GLU A C 1
ATOM 2189 O O . GLU A 1 277 ? -21.070 5.976 4.425 1.00 84.75 277 GLU A O 1
ATOM 2194 N N . ILE A 1 278 ? -21.755 4.313 3.071 1.00 87.19 278 ILE A N 1
ATOM 2195 C CA . ILE A 1 278 ? -21.135 4.824 1.845 1.00 87.19 278 ILE A CA 1
ATOM 2196 C C . ILE A 1 278 ? -21.754 6.163 1.438 1.00 87.19 278 ILE A C 1
ATOM 2198 O O . ILE A 1 278 ? -21.020 7.111 1.166 1.00 87.19 278 ILE A O 1
ATOM 2202 N N . ASP A 1 279 ? -23.079 6.284 1.477 1.00 86.44 279 ASP A N 1
ATOM 2203 C CA . ASP A 1 279 ? -23.761 7.554 1.206 1.00 86.44 279 ASP A CA 1
ATOM 2204 C C . ASP A 1 279 ? -23.319 8.654 2.183 1.00 86.44 279 ASP A C 1
ATOM 2206 O O . ASP A 1 279 ? -23.091 9.803 1.795 1.00 86.44 279 ASP A O 1
ATOM 2210 N N . ASN A 1 280 ? -23.122 8.301 3.458 1.00 84.00 280 ASN A N 1
ATOM 2211 C CA . ASN A 1 280 ? -22.661 9.239 4.480 1.00 84.00 280 ASN A CA 1
ATOM 2212 C C . ASN A 1 280 ? -21.221 9.733 4.251 1.00 84.00 280 ASN A C 1
ATOM 2214 O O . ASN A 1 280 ? -20.911 10.854 4.658 1.00 84.00 280 ASN A O 1
ATOM 2218 N N . ILE A 1 281 ? -20.359 8.963 3.571 1.00 85.06 281 ILE A N 1
ATOM 2219 C CA . ILE A 1 281 ? -18.993 9.394 3.200 1.00 85.06 281 ILE A CA 1
ATOM 2220 C C . ILE A 1 281 ? -19.045 10.641 2.302 1.00 85.06 281 ILE A C 1
ATOM 2222 O O . ILE A 1 281 ? -18.155 11.487 2.360 1.00 85.06 281 ILE A O 1
ATOM 2226 N N . LEU A 1 282 ? -20.101 10.800 1.498 1.00 80.38 282 LEU A N 1
ATOM 2227 C CA . LEU A 1 282 ? -20.273 11.956 0.611 1.00 80.38 282 LEU A CA 1
ATOM 2228 C C . LEU A 1 282 ? -20.847 13.182 1.337 1.00 80.38 282 LEU A C 1
ATOM 2230 O O . LEU A 1 282 ? -20.767 14.307 0.837 1.00 80.38 282 LEU A O 1
ATOM 2234 N N . CYS A 1 283 ? -21.414 12.993 2.527 1.00 88.75 283 CYS A N 1
ATOM 2235 C CA . CYS A 1 283 ? -22.011 14.068 3.303 1.00 88.75 283 CYS A CA 1
ATOM 2236 C C . CYS A 1 283 ? -20.937 14.907 4.000 1.00 88.75 283 CYS A C 1
ATOM 2238 O O . CYS A 1 283 ? -20.016 14.379 4.622 1.00 88.75 283 CYS A O 1
ATOM 2240 N N . LYS A 1 284 ? -21.086 16.236 3.971 1.00 90.75 284 LYS A N 1
ATOM 2241 C CA . LYS A 1 284 ? -20.235 17.152 4.754 1.00 90.75 284 LYS A CA 1
ATOM 2242 C C . LYS A 1 284 ? -20.397 16.966 6.263 1.00 90.75 284 LYS A C 1
ATOM 2244 O O . LYS A 1 284 ? -19.436 17.119 7.008 1.00 90.75 284 LYS A O 1
ATOM 2249 N N . ARG A 1 285 ? -21.622 16.679 6.713 1.00 93.44 285 ARG A N 1
ATOM 2250 C CA . ARG A 1 285 ? -21.951 16.478 8.127 1.00 93.44 285 ARG A CA 1
ATOM 2251 C C . ARG A 1 285 ? -21.942 14.990 8.459 1.00 93.44 285 ARG A C 1
ATOM 2253 O O . ARG A 1 285 ? -22.648 14.226 7.808 1.00 93.44 285 ARG A O 1
ATOM 2260 N N . VAL A 1 286 ? -21.218 14.616 9.509 1.00 92.06 286 VAL A N 1
ATOM 2261 C CA . VAL A 1 286 ? -21.153 13.246 10.038 1.00 92.06 286 VAL A CA 1
ATOM 2262 C C . VAL A 1 286 ? -21.698 13.248 11.457 1.00 92.06 286 VAL A C 1
ATOM 2264 O O . VAL A 1 286 ? -21.265 14.048 12.278 1.00 92.06 286 VAL A O 1
ATOM 2267 N N . VAL A 1 287 ? -22.668 12.389 11.755 1.00 90.75 287 VAL A N 1
ATOM 2268 C CA . VAL A 1 287 ? -23.272 12.300 13.094 1.00 90.75 287 VAL A CA 1
ATOM 2269 C C . VAL A 1 287 ? -22.442 11.361 13.970 1.00 90.75 287 VAL A C 1
ATOM 2271 O O . VAL A 1 287 ? -22.059 10.281 13.524 1.00 90.75 287 VAL A O 1
ATOM 2274 N N . LEU A 1 288 ? -22.174 11.770 15.209 1.00 89.88 288 LEU A N 1
ATOM 2275 C CA . LEU A 1 288 ? -21.483 10.967 16.218 1.00 89.88 288 LEU A CA 1
ATOM 2276 C C . LEU A 1 288 ? -22.489 10.156 17.047 1.00 89.88 288 LEU A C 1
ATOM 2278 O O . LEU A 1 288 ? -23.641 10.558 17.218 1.00 89.88 288 LEU A O 1
ATOM 2282 N N . GLN A 1 289 ? -22.047 9.029 17.614 1.00 84.44 289 GLN A N 1
ATOM 2283 C CA . GLN A 1 289 ? -22.915 8.142 18.407 1.00 84.44 289 GLN A CA 1
ATOM 2284 C C . GLN A 1 289 ? -23.488 8.822 19.659 1.00 84.44 289 GLN A C 1
ATOM 2286 O O . GLN A 1 289 ? -24.605 8.531 20.077 1.00 84.44 289 GLN A O 1
ATOM 2291 N N . ASN A 1 290 ? -22.741 9.763 20.231 1.00 81.88 290 ASN A N 1
ATOM 2292 C CA . ASN A 1 290 ? -23.122 10.537 21.411 1.00 81.88 290 ASN A CA 1
ATOM 2293 C C . ASN A 1 290 ? -24.010 11.755 21.093 1.00 81.88 290 ASN A C 1
ATOM 2295 O O . ASN A 1 290 ? -24.240 12.581 21.973 1.00 81.88 290 ASN A O 1
ATOM 2299 N N . GLY A 1 291 ? -24.503 11.897 19.858 1.00 81.19 291 GLY A N 1
ATOM 2300 C CA . GLY A 1 291 ? -25.370 13.006 19.445 1.00 81.19 291 GLY A CA 1
ATOM 2301 C C . GLY A 1 291 ? -24.631 14.277 19.016 1.00 81.19 291 GLY A C 1
ATOM 2302 O O . GLY A 1 291 ? -25.286 15.245 18.621 1.00 81.19 291 GLY A O 1
ATOM 2303 N N . GLY A 1 292 ? -23.295 14.277 19.053 1.00 88.94 292 GLY A N 1
ATOM 2304 C CA . GLY A 1 292 ? -22.479 15.294 18.401 1.00 88.94 292 GLY A CA 1
ATOM 2305 C C . GLY A 1 292 ? -22.446 15.139 16.877 1.00 88.94 292 GLY A C 1
ATOM 2306 O O . GLY A 1 292 ? -23.066 14.247 16.293 1.00 88.94 292 GLY A O 1
ATOM 2307 N N . SER A 1 293 ? -21.704 16.007 16.199 1.00 93.50 293 SER A N 1
ATOM 2308 C CA . SER A 1 293 ? -21.483 15.903 14.759 1.00 93.50 293 SER A CA 1
ATOM 2309 C C . SER A 1 293 ? -20.191 16.571 14.317 1.00 93.50 293 SER A C 1
ATOM 2311 O O . SER A 1 293 ? -19.820 17.607 14.861 1.00 93.50 293 SER A O 1
ATOM 2313 N N . LEU A 1 294 ? -19.589 16.037 13.263 1.00 94.75 294 LEU A N 1
ATOM 2314 C CA . LEU A 1 294 ? -18.463 16.632 12.556 1.00 94.75 294 LEU A CA 1
ATOM 2315 C C . LEU A 1 294 ? -18.958 17.379 11.321 1.00 94.75 294 LEU A C 1
ATOM 2317 O O . LEU A 1 294 ? -19.896 16.921 10.659 1.00 94.75 294 LEU A O 1
ATOM 2321 N N . ILE A 1 295 ? -18.305 18.483 10.979 1.00 95.75 295 ILE A N 1
ATOM 2322 C CA . ILE A 1 295 ? -18.458 19.158 9.688 1.00 95.75 295 ILE A CA 1
ATOM 2323 C C . ILE A 1 295 ? -17.100 19.128 8.995 1.00 95.75 295 ILE A C 1
ATOM 2325 O O . ILE A 1 295 ? -16.140 19.688 9.507 1.00 95.75 295 ILE A O 1
ATOM 2329 N N . ILE A 1 296 ? -17.021 18.454 7.847 1.00 95.06 296 ILE A N 1
ATOM 2330 C CA . ILE A 1 296 ? -15.786 18.283 7.075 1.00 95.06 296 ILE A CA 1
ATOM 2331 C C . ILE A 1 296 ? -15.867 19.152 5.819 1.00 95.06 296 ILE A C 1
ATOM 2333 O O . ILE A 1 296 ? -16.738 18.944 4.966 1.00 95.06 296 ILE A O 1
ATOM 2337 N N . GLU A 1 297 ? -14.946 20.106 5.685 1.00 93.81 297 GLU A N 1
ATOM 2338 C CA . GLU A 1 297 ? -14.854 21.007 4.537 1.00 93.81 297 GLU A CA 1
ATOM 2339 C C . GLU A 1 297 ? -13.475 20.951 3.877 1.00 93.81 297 GLU A C 1
ATOM 2341 O O . GLU A 1 297 ? -12.449 21.258 4.482 1.00 93.81 297 GLU A O 1
ATOM 2346 N N . GLN A 1 298 ? -13.457 20.583 2.597 1.00 90.50 298 GLN A N 1
ATOM 2347 C CA . GLN A 1 298 ? -12.249 20.592 1.781 1.00 90.50 298 GLN A CA 1
ATOM 2348 C C . GLN A 1 298 ? -12.098 21.943 1.077 1.00 90.50 298 GLN A C 1
ATOM 2350 O O . GLN A 1 298 ? -13.002 22.396 0.374 1.00 90.50 298 GLN A O 1
ATOM 2355 N N . THR A 1 299 ? -10.938 22.568 1.259 1.00 90.19 299 THR A N 1
ATOM 2356 C CA . THR A 1 299 ? -10.520 23.786 0.553 1.00 90.19 299 THR A CA 1
ATOM 2357 C C . THR A 1 299 ? -9.392 23.461 -0.428 1.00 90.19 299 THR A C 1
ATOM 2359 O O . THR A 1 299 ? -8.990 22.307 -0.566 1.00 90.19 299 THR A O 1
ATOM 2362 N N . GLU A 1 300 ? -8.861 24.472 -1.117 1.00 86.75 300 GLU A N 1
ATOM 2363 C CA . GLU A 1 300 ? -7.744 24.293 -2.053 1.00 86.75 300 GLU A CA 1
ATOM 2364 C C . GLU A 1 300 ? -6.467 23.778 -1.370 1.00 86.75 300 GLU A C 1
ATOM 2366 O O . GLU A 1 300 ? -5.757 22.950 -1.936 1.00 86.75 300 GLU A O 1
ATOM 2371 N N . ALA A 1 301 ? -6.175 24.260 -0.159 1.00 88.19 301 ALA A N 1
ATOM 2372 C CA . ALA A 1 301 ? -4.898 24.007 0.510 1.00 88.19 301 ALA A CA 1
ATOM 2373 C C . ALA A 1 301 ? -4.998 23.045 1.702 1.00 88.19 301 ALA A C 1
ATOM 2375 O O . ALA A 1 301 ? -4.000 22.424 2.069 1.00 88.19 301 ALA A O 1
ATOM 2376 N N . LEU A 1 302 ? -6.172 22.947 2.331 1.00 94.06 302 LEU A N 1
ATOM 2377 C CA . LEU A 1 302 ? -6.367 22.168 3.554 1.00 94.06 302 LEU A CA 1
ATOM 2378 C C . LEU A 1 302 ? -7.789 21.623 3.688 1.00 94.06 302 LEU A C 1
ATOM 2380 O O . LEU A 1 302 ? -8.724 22.103 3.039 1.00 94.06 302 LEU A O 1
ATOM 2384 N N . VAL A 1 303 ? -7.953 20.654 4.583 1.00 95.25 303 VAL A N 1
ATOM 2385 C CA . VAL A 1 303 ? -9.258 20.177 5.051 1.00 95.25 303 VAL A CA 1
ATOM 2386 C C . VAL A 1 303 ? -9.496 20.688 6.466 1.00 95.25 303 VAL A C 1
ATOM 2388 O O . VAL A 1 303 ? -8.675 20.464 7.352 1.00 95.25 303 VAL A O 1
ATOM 2391 N N . SER A 1 304 ? -10.613 21.379 6.668 1.00 96.81 304 SER A N 1
ATOM 2392 C CA . SER A 1 304 ? -11.067 21.850 7.976 1.00 96.81 304 SER A CA 1
ATOM 2393 C C . SER A 1 304 ? -12.138 20.907 8.518 1.00 96.81 304 SER A C 1
ATOM 2395 O O . SER A 1 304 ? -13.037 20.492 7.780 1.00 96.81 304 SER A O 1
ATOM 2397 N N . ILE A 1 305 ? -12.019 20.541 9.792 1.00 97.12 305 ILE A N 1
ATOM 2398 C CA . ILE A 1 305 ? -12.968 19.684 10.499 1.00 97.12 305 ILE A CA 1
ATOM 2399 C C . ILE A 1 305 ? -13.416 20.388 11.777 1.00 97.12 305 ILE A C 1
ATOM 2401 O O . ILE A 1 305 ? -12.590 20.647 12.643 1.00 97.12 305 ILE A O 1
ATOM 2405 N N . ASP A 1 306 ? -14.715 20.640 11.904 1.00 97.06 306 ASP A N 1
ATOM 2406 C CA . ASP A 1 306 ? -15.340 21.270 13.074 1.00 97.06 306 ASP A CA 1
ATOM 2407 C C . ASP A 1 306 ? -16.127 20.240 13.904 1.00 97.06 306 ASP A C 1
ATOM 2409 O O . ASP A 1 306 ? -16.900 19.444 13.348 1.00 97.06 306 ASP A O 1
ATOM 2413 N N . VAL A 1 307 ? -15.928 20.236 15.227 1.00 95.88 307 VAL A N 1
ATOM 2414 C CA . VAL A 1 307 ? -16.551 19.291 16.167 1.00 95.88 307 VAL A CA 1
ATOM 2415 C C . VAL A 1 307 ? -17.663 19.971 16.963 1.00 95.88 307 VAL A C 1
ATOM 2417 O O . VAL A 1 307 ? -17.436 20.853 17.780 1.00 95.88 307 VAL A O 1
ATOM 2420 N N . ASN A 1 308 ? -18.891 19.473 16.811 1.00 92.62 308 ASN A N 1
ATOM 2421 C CA . ASN A 1 308 ? -20.058 19.966 17.539 1.00 92.62 308 ASN A CA 1
ATOM 2422 C C . ASN A 1 308 ? -20.563 18.916 18.537 1.00 92.62 308 ASN A C 1
ATOM 2424 O O . ASN A 1 308 ? -20.832 17.785 18.145 1.00 92.62 308 ASN A O 1
ATOM 2428 N N . GLY A 1 309 ? -20.785 19.278 19.805 1.00 82.25 309 GLY A N 1
ATOM 2429 C CA . GLY A 1 309 ? -21.244 18.328 20.838 1.00 82.25 309 GLY A CA 1
ATOM 2430 C C . GLY A 1 309 ? -22.753 18.068 20.902 1.00 82.25 309 GLY A C 1
ATOM 2431 O O . GLY A 1 309 ? -23.193 17.185 21.635 1.00 82.25 309 GLY A O 1
ATOM 2432 N N . GLY A 1 310 ? -23.559 18.791 20.120 1.00 75.62 310 GLY A N 1
ATOM 2433 C CA . GLY A 1 310 ? -25.004 18.556 20.024 1.00 75.62 310 GLY A CA 1
ATOM 2434 C C . GLY A 1 310 ? -25.768 18.718 21.349 1.00 75.62 310 GLY A C 1
ATOM 2435 O O . GLY A 1 310 ? -25.345 19.429 22.258 1.00 75.62 310 GLY A O 1
ATOM 2436 N N . HIS A 1 311 ? -26.936 18.069 21.449 1.00 63.81 311 HIS A N 1
ATOM 2437 C CA . HIS A 1 311 ? -27.868 18.206 22.585 1.00 63.81 311 HIS A CA 1
ATOM 2438 C C . HIS A 1 311 ? -27.404 17.484 23.867 1.00 63.81 311 HIS A C 1
ATOM 2440 O O . HIS A 1 311 ? -27.997 17.642 24.929 1.00 63.81 311 HIS A O 1
ATOM 2446 N N . SER A 1 312 ? -26.333 16.699 23.795 1.00 57.44 312 SER A N 1
ATOM 2447 C CA . SER A 1 312 ? -25.811 15.925 24.928 1.00 57.44 312 SER A CA 1
ATOM 2448 C C . SER A 1 312 ? -24.996 16.776 25.913 1.00 57.44 312 SER A C 1
ATOM 2450 O O . SER A 1 312 ? -24.620 16.295 26.976 1.00 57.44 312 SER A O 1
ATOM 2452 N N . MET A 1 313 ? -24.764 18.056 25.588 1.00 57.12 313 MET A N 1
ATOM 2453 C CA . MET A 1 313 ? -23.971 18.995 26.391 1.00 57.12 313 MET A CA 1
ATOM 2454 C C . MET A 1 313 ? -24.791 19.842 27.387 1.00 57.12 313 MET A C 1
ATOM 2456 O O . MET A 1 313 ? -24.222 20.688 28.067 1.00 57.12 313 MET A O 1
ATOM 2460 N N . PHE A 1 314 ? -26.109 19.633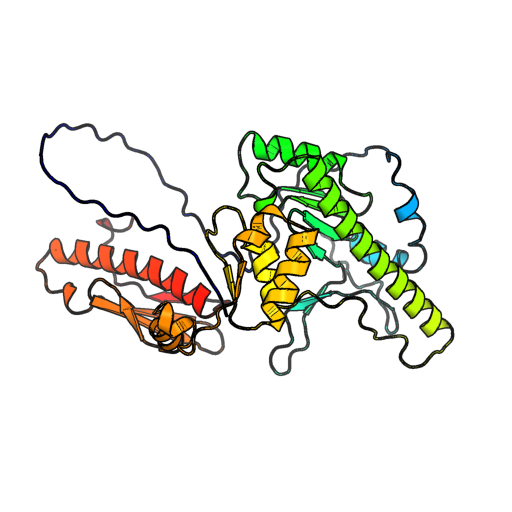 27.522 1.00 58.78 314 PHE A N 1
ATOM 2461 C CA . PHE A 1 314 ? -26.988 20.457 28.382 1.00 58.78 314 PHE A CA 1
ATOM 2462 C C . PHE A 1 314 ? -26.944 20.128 29.897 1.00 58.78 314 PHE A C 1
ATOM 2464 O O . PHE A 1 314 ? -27.850 20.511 30.640 1.00 58.78 314 PHE A O 1
ATOM 2471 N N . GLY A 1 315 ? -25.913 19.429 30.382 1.00 58.03 315 GLY A N 1
ATOM 2472 C CA . GLY A 1 315 ? -25.713 19.151 31.813 1.00 58.03 315 GLY A CA 1
ATOM 2473 C C . GLY A 1 315 ? -25.078 20.326 32.574 1.00 58.03 315 GLY A C 1
ATOM 2474 O O . GLY A 1 315 ? -24.307 21.091 32.008 1.00 58.03 315 GLY A O 1
ATOM 2475 N N . GLN A 1 316 ? -25.383 20.489 33.869 1.00 51.44 316 GLN A N 1
ATOM 2476 C CA . GLN A 1 316 ? -24.752 21.517 34.714 1.00 51.44 316 GLN A CA 1
ATOM 2477 C C . GLN A 1 316 ? -23.353 21.081 35.207 1.00 51.44 316 GLN A C 1
ATOM 2479 O O . GLN A 1 316 ? -23.187 19.977 35.734 1.00 51.44 316 GLN A O 1
ATOM 2484 N N . GLY A 1 317 ? -22.361 21.974 35.107 1.00 61.72 317 GLY A N 1
ATOM 2485 C CA . GLY A 1 317 ? -21.068 21.886 35.809 1.00 61.72 317 GLY A CA 1
ATOM 2486 C C . GLY A 1 317 ? -20.148 20.750 35.341 1.00 61.72 317 GLY A C 1
ATOM 2487 O O . GLY A 1 317 ? -19.896 20.600 34.152 1.00 61.72 317 GLY A O 1
ATOM 2488 N N . THR A 1 318 ? -19.662 19.924 36.274 1.00 59.09 318 THR A N 1
ATOM 2489 C CA . THR A 1 318 ? -18.735 18.792 36.034 1.00 59.09 318 THR A CA 1
ATOM 2490 C C . THR A 1 318 ? -19.262 17.740 35.055 1.00 59.09 318 THR A C 1
ATOM 2492 O O . THR A 1 318 ? -18.484 17.003 34.452 1.00 59.09 318 THR A O 1
ATOM 2495 N N . SER A 1 319 ? -20.583 17.666 34.866 1.00 71.75 319 SER A N 1
ATOM 2496 C CA . SER A 1 319 ? -21.183 16.813 33.834 1.00 71.75 319 SER A CA 1
ATOM 2497 C C . SER A 1 319 ? -20.899 17.313 32.413 1.00 71.75 319 SER A C 1
ATOM 2499 O O . SER A 1 319 ? -20.796 16.500 31.498 1.00 71.75 319 SER A O 1
ATOM 2501 N N . GLN A 1 320 ? -20.715 18.624 32.236 1.00 77.25 320 GLN A N 1
ATOM 2502 C CA . GLN A 1 320 ? -20.448 19.243 30.943 1.00 77.25 320 GLN A CA 1
ATOM 2503 C C . GLN A 1 320 ? -18.997 19.030 30.503 1.00 77.25 320 GLN A C 1
ATOM 2505 O O . GLN A 1 320 ? -18.772 18.638 29.366 1.00 77.25 320 GLN A O 1
ATOM 2510 N N . GLU A 1 321 ? -18.019 19.215 31.395 1.00 80.50 321 GLU A N 1
ATOM 2511 C CA . GLU A 1 321 ? -16.594 19.003 31.075 1.00 80.50 321 GLU A CA 1
ATOM 2512 C C . GLU A 1 321 ? -16.322 17.558 30.651 1.00 80.50 321 GLU A C 1
ATOM 2514 O O . GLU A 1 321 ? -15.676 17.303 29.634 1.00 80.50 321 GLU A O 1
ATOM 2519 N N . LYS A 1 322 ? -16.899 16.598 31.382 1.00 82.44 322 LYS A N 1
ATOM 2520 C CA . LYS A 1 322 ? -16.811 15.184 31.023 1.00 82.44 322 LYS A CA 1
ATOM 2521 C C . LYS A 1 322 ? -17.494 14.891 29.683 1.00 82.44 322 LYS A C 1
ATOM 2523 O O . LYS A 1 322 ? -16.932 14.169 28.868 1.00 82.44 322 LYS A O 1
ATOM 2528 N N . ALA A 1 323 ? -18.665 15.481 29.433 1.00 83.56 323 ALA A N 1
ATOM 2529 C CA . ALA A 1 323 ? -19.357 15.326 28.156 1.00 83.56 323 ALA A CA 1
ATOM 2530 C C . ALA A 1 323 ? -18.546 15.900 26.980 1.00 83.56 323 ALA A C 1
ATOM 2532 O O . ALA A 1 323 ? -18.512 15.283 25.921 1.00 83.56 323 ALA A O 1
ATOM 2533 N N . ILE A 1 324 ? -17.859 17.034 27.163 1.00 87.50 324 ILE A N 1
ATOM 2534 C CA . ILE A 1 324 ? -16.970 17.618 26.146 1.00 87.50 324 ILE A CA 1
ATOM 2535 C C . ILE A 1 324 ? -15.819 16.661 25.829 1.00 87.50 324 ILE A C 1
ATOM 2537 O O . ILE A 1 324 ? -15.556 16.389 24.657 1.00 87.50 324 ILE A O 1
ATOM 2541 N N . LEU A 1 325 ? -15.161 16.120 26.859 1.00 87.94 325 LEU A N 1
ATOM 2542 C CA . LEU A 1 325 ? -14.084 15.150 26.672 1.00 87.94 325 LEU A CA 1
ATOM 2543 C C . LEU A 1 325 ? -14.582 13.906 25.922 1.00 87.94 325 LEU A C 1
ATOM 2545 O O . LEU A 1 325 ? -13.964 13.489 24.943 1.00 87.94 325 LEU A O 1
ATOM 2549 N N . ASP A 1 326 ? -15.725 13.353 26.334 1.00 87.75 326 ASP A N 1
ATOM 2550 C CA . ASP A 1 326 ? -16.339 12.192 25.685 1.00 87.75 326 ASP A CA 1
ATOM 2551 C C . ASP A 1 326 ? -16.687 12.490 24.212 1.00 87.75 326 ASP A C 1
ATOM 2553 O O . ASP A 1 326 ? -16.515 11.631 23.341 1.00 87.75 326 ASP A O 1
ATOM 2557 N N . VAL A 1 327 ? -17.123 13.718 23.901 1.00 90.94 327 VAL A N 1
ATOM 2558 C CA . VAL A 1 327 ? -17.354 14.170 22.522 1.00 90.94 327 VAL A CA 1
ATOM 2559 C C . VAL A 1 327 ? -16.063 14.261 21.727 1.00 90.94 327 VAL A C 1
ATOM 2561 O O . VAL A 1 327 ? -16.015 13.712 20.629 1.00 90.94 327 VAL A O 1
ATOM 2564 N N . ASN A 1 328 ? -15.024 14.903 22.254 1.00 93.00 328 ASN A N 1
ATOM 2565 C CA . ASN A 1 328 ? -13.754 15.062 21.550 1.00 93.00 328 ASN A CA 1
ATOM 2566 C C . ASN A 1 328 ? -13.066 13.709 21.299 1.00 93.00 328 ASN A C 1
ATOM 2568 O O . ASN A 1 328 ? -12.526 13.488 20.215 1.00 93.00 328 ASN A O 1
ATOM 2572 N N . LEU A 1 329 ? -13.136 12.769 22.248 1.00 93.00 329 LEU A N 1
ATOM 2573 C CA . LEU A 1 329 ? -12.597 11.416 22.073 1.00 93.00 329 LEU A CA 1
ATOM 2574 C C . LEU A 1 329 ? -13.337 10.634 20.981 1.00 93.00 329 LEU A C 1
ATOM 2576 O O . LEU A 1 329 ? -12.704 9.962 20.163 1.00 93.00 329 LEU A O 1
ATOM 2580 N N . GLU A 1 330 ? -14.667 10.720 20.943 1.00 92.06 330 GLU A N 1
ATOM 2581 C CA . GLU A 1 330 ? -15.456 10.073 19.893 1.00 92.06 330 GLU A CA 1
ATOM 2582 C C . GLU A 1 330 ? -15.251 10.751 18.532 1.00 92.06 330 GLU A C 1
ATOM 2584 O O . GLU A 1 330 ? -15.084 10.076 17.514 1.00 92.06 330 GLU A O 1
ATOM 2589 N N . ALA A 1 331 ? -15.167 12.083 18.519 1.00 94.94 331 ALA A N 1
ATOM 2590 C CA . ALA A 1 331 ? -14.827 12.862 17.340 1.00 94.94 331 ALA A CA 1
ATOM 2591 C C . ALA A 1 331 ? -13.466 12.443 16.781 1.00 94.94 331 ALA A C 1
ATOM 2593 O O . ALA A 1 331 ? -13.377 12.159 15.593 1.00 94.94 331 ALA A O 1
ATOM 2594 N N . ALA A 1 332 ? -12.429 12.303 17.611 1.00 95.94 332 ALA A N 1
ATOM 2595 C CA . ALA A 1 332 ? -11.103 11.878 17.166 1.00 95.94 332 ALA A CA 1
ATOM 2596 C C . ALA A 1 332 ? -11.131 10.501 16.472 1.00 95.94 332 ALA A C 1
ATOM 2598 O O . ALA A 1 332 ? -10.560 10.333 15.390 1.00 95.94 332 ALA A O 1
ATOM 2599 N N . LYS A 1 333 ? -11.854 9.525 17.043 1.00 94.62 333 LYS A N 1
ATOM 2600 C CA . LYS A 1 333 ? -12.030 8.197 16.428 1.00 94.62 333 LYS A CA 1
ATOM 2601 C C . LYS A 1 333 ? -12.764 8.286 15.094 1.00 94.62 333 LYS A C 1
ATOM 2603 O O . LYS A 1 333 ? -12.341 7.661 14.116 1.00 94.62 333 LYS A O 1
ATOM 2608 N N . GLN A 1 334 ? -13.849 9.058 15.045 1.00 93.69 334 GLN A N 1
ATOM 2609 C CA . GLN A 1 334 ? -14.642 9.204 13.832 1.00 93.69 334 GLN A CA 1
ATOM 2610 C C . GLN A 1 334 ? -13.872 9.969 12.750 1.00 93.69 334 GLN A C 1
ATOM 2612 O O . GLN A 1 334 ? -13.898 9.549 11.600 1.00 93.69 334 GLN A O 1
ATOM 2617 N N . ILE A 1 335 ? -13.110 11.008 13.095 1.00 95.06 335 ILE A N 1
ATOM 2618 C CA . ILE A 1 335 ? -12.232 11.733 12.167 1.00 95.06 335 ILE A CA 1
ATOM 2619 C C . ILE A 1 335 ? -11.232 10.769 11.529 1.00 95.06 335 ILE A C 1
ATOM 2621 O O . ILE A 1 335 ? -11.164 10.681 10.306 1.00 95.06 335 ILE A O 1
ATOM 2625 N N . ALA A 1 336 ? -10.520 9.969 12.328 1.00 95.06 336 ALA A N 1
ATOM 2626 C CA . ALA A 1 336 ? -9.574 8.980 11.806 1.00 95.06 336 ALA A CA 1
ATOM 2627 C C . ALA A 1 336 ? -10.242 7.937 10.887 1.00 95.06 336 ALA A C 1
ATOM 2629 O O . ALA A 1 336 ? -9.616 7.385 9.977 1.00 95.06 336 ALA A O 1
ATOM 2630 N N . ARG A 1 337 ? -11.521 7.627 11.118 1.00 92.50 337 ARG A N 1
ATOM 2631 C CA . ARG A 1 337 ? -12.312 6.766 10.235 1.00 92.50 337 ARG A CA 1
ATOM 2632 C C . ARG A 1 337 ? -12.685 7.480 8.932 1.00 92.50 337 ARG A C 1
ATOM 2634 O O . ARG A 1 337 ? -12.444 6.918 7.868 1.00 92.50 337 ARG A O 1
ATOM 2641 N N . GLU A 1 338 ? -13.216 8.697 9.001 1.00 92.81 338 GLU A N 1
ATOM 2642 C CA . GLU A 1 338 ? -13.645 9.485 7.839 1.00 92.81 338 GLU A CA 1
ATOM 2643 C C . GLU A 1 338 ? -12.482 9.831 6.909 1.00 92.81 338 GLU A C 1
ATOM 2645 O O . GLU A 1 338 ? -12.627 9.701 5.698 1.00 92.81 338 GLU A O 1
ATOM 2650 N N . LEU A 1 339 ? -11.314 10.192 7.451 1.00 93.12 339 LEU A N 1
ATOM 2651 C CA . LEU A 1 339 ? -10.116 10.461 6.650 1.00 93.12 339 LEU A CA 1
ATOM 2652 C C . LEU A 1 339 ? -9.735 9.256 5.780 1.00 93.12 339 LEU A C 1
ATOM 2654 O O . LEU A 1 339 ? -9.441 9.417 4.599 1.00 93.12 339 LEU A O 1
ATOM 2658 N N . ARG A 1 340 ? -9.819 8.041 6.339 1.00 90.31 340 ARG A N 1
ATOM 2659 C CA . ARG A 1 340 ? -9.554 6.791 5.608 1.00 90.31 340 ARG A CA 1
ATOM 2660 C C . ARG A 1 340 ? -10.649 6.456 4.601 1.00 90.31 340 ARG A C 1
ATOM 2662 O O . ARG A 1 340 ? -10.349 5.999 3.506 1.00 90.31 340 ARG A O 1
ATOM 2669 N N . LEU A 1 341 ? -11.915 6.653 4.967 1.00 89.38 341 LEU A N 1
ATOM 2670 C CA . LEU A 1 341 ? -13.049 6.345 4.092 1.00 89.38 341 LEU A CA 1
ATOM 2671 C C . LEU A 1 341 ? -13.149 7.297 2.893 1.00 89.38 341 LEU A C 1
ATOM 2673 O O . LEU A 1 341 ? -13.563 6.874 1.816 1.00 89.38 341 LEU A O 1
ATOM 2677 N N . ARG A 1 342 ? -12.767 8.564 3.083 1.00 90.19 342 ARG A N 1
ATOM 2678 C CA . ARG A 1 342 ? -12.797 9.625 2.065 1.00 90.19 342 ARG A CA 1
ATOM 2679 C C . ARG A 1 342 ? -11.485 9.773 1.298 1.00 90.19 342 ARG A C 1
ATOM 2681 O O . ARG A 1 342 ? -11.434 10.602 0.397 1.00 90.19 342 ARG A O 1
ATOM 2688 N N . ASP A 1 343 ? -10.454 9.011 1.668 1.00 88.25 343 ASP A N 1
ATOM 2689 C CA . ASP A 1 343 ? -9.104 9.116 1.102 1.00 88.25 343 ASP A CA 1
ATOM 2690 C C . ASP A 1 343 ? -8.554 10.560 1.166 1.00 88.25 343 ASP A C 1
ATOM 2692 O O . ASP A 1 343 ? -8.060 11.126 0.192 1.00 88.25 343 ASP A O 1
ATOM 2696 N N . ILE A 1 344 ? -8.717 11.209 2.328 1.00 90.12 344 ILE A N 1
ATOM 2697 C CA . ILE A 1 344 ? -8.275 12.592 2.553 1.00 90.12 344 ILE A CA 1
ATOM 2698 C C . ILE A 1 344 ? -6.815 12.595 3.010 1.00 90.12 344 ILE A C 1
ATOM 2700 O O . ILE A 1 344 ? -6.494 12.088 4.084 1.00 90.12 344 ILE A O 1
ATOM 2704 N N . GLY A 1 345 ? -5.956 13.252 2.229 1.00 86.88 345 GLY A N 1
ATOM 2705 C CA . GLY A 1 345 ? -4.560 13.527 2.570 1.00 86.88 345 GLY A CA 1
ATOM 2706 C C . GLY A 1 345 ? -4.212 15.018 2.502 1.00 86.88 345 GLY A C 1
ATOM 2707 O O . GLY A 1 345 ? -4.969 15.828 1.965 1.00 86.88 345 GLY A O 1
ATOM 2708 N N . GLY A 1 346 ? -3.038 15.383 3.024 1.00 89.25 346 GLY A N 1
ATOM 2709 C CA . GLY A 1 346 ? -2.550 16.766 3.074 1.00 89.25 346 GLY A CA 1
ATOM 2710 C C . GLY A 1 346 ? -2.721 17.416 4.449 1.00 89.25 346 GLY A C 1
ATOM 2711 O O . GLY A 1 346 ? -2.720 16.733 5.470 1.00 89.25 346 GLY A O 1
ATOM 2712 N N . ILE A 1 347 ? -2.822 18.748 4.481 1.00 94.00 347 ILE A N 1
ATOM 2713 C CA . ILE A 1 347 ? -2.971 19.495 5.736 1.00 94.00 347 ILE A CA 1
ATOM 2714 C C . ILE A 1 347 ? -4.412 19.354 6.228 1.00 94.00 347 ILE A C 1
ATOM 2716 O O . ILE A 1 347 ? -5.355 19.734 5.532 1.00 94.00 347 ILE A O 1
ATOM 2720 N N . ILE A 1 348 ? -4.567 18.836 7.444 1.00 96.44 348 ILE A N 1
ATOM 2721 C CA . ILE A 1 348 ? -5.854 18.659 8.114 1.00 96.44 348 ILE A CA 1
ATOM 2722 C C . ILE A 1 348 ? -5.834 19.504 9.385 1.00 96.44 348 ILE A C 1
ATOM 2724 O O . ILE A 1 348 ? -4.921 19.385 10.200 1.00 96.44 348 ILE A O 1
ATOM 2728 N N . VAL A 1 349 ? -6.837 20.362 9.543 1.00 97.12 349 VAL A N 1
ATOM 2729 C CA . VAL A 1 349 ? -7.018 21.211 10.722 1.00 97.12 349 VAL A CA 1
ATOM 2730 C C . VAL A 1 349 ? -8.300 20.779 11.413 1.00 97.12 349 VAL A C 1
ATOM 2732 O O . VAL A 1 349 ? -9.364 20.795 10.797 1.00 97.12 349 VAL A O 1
ATOM 2735 N N . VAL A 1 350 ? -8.189 20.385 12.680 1.00 97.19 350 VAL A N 1
ATOM 2736 C CA . VAL A 1 350 ? -9.324 19.944 13.495 1.00 97.19 350 VAL A CA 1
ATOM 2737 C C . VAL A 1 350 ? -9.579 20.966 14.594 1.00 97.19 350 VAL A C 1
ATOM 2739 O O . VAL A 1 350 ? -8.683 21.240 15.390 1.00 97.19 350 VAL A O 1
ATOM 2742 N N . ASP A 1 351 ? -10.794 21.500 14.627 1.00 96.38 351 ASP A N 1
ATOM 2743 C CA . ASP A 1 351 ? -11.300 22.397 15.662 1.00 96.38 351 ASP A CA 1
ATOM 2744 C C . ASP A 1 351 ? -12.117 21.577 16.672 1.00 96.38 351 ASP A C 1
ATOM 2746 O O . ASP A 1 351 ? -13.278 21.227 16.437 1.00 96.38 351 ASP A O 1
ATOM 2750 N N . PHE A 1 352 ? -11.456 21.150 17.751 1.00 95.50 352 PHE A N 1
ATOM 2751 C CA . PHE A 1 352 ? -12.103 20.435 18.852 1.00 95.50 352 PHE A CA 1
ATOM 2752 C C . PHE A 1 352 ? -12.814 21.413 19.786 1.00 95.50 352 PHE A C 1
ATOM 2754 O O . PHE A 1 352 ? -12.431 22.571 19.908 1.00 95.50 352 PHE A O 1
ATOM 2761 N N . ILE A 1 353 ? -13.806 20.915 20.524 1.00 91.62 353 ILE A N 1
ATOM 2762 C CA . ILE A 1 353 ? -14.500 21.720 21.529 1.00 91.62 353 ILE A CA 1
ATOM 2763 C C . ILE A 1 353 ? -13.514 22.082 22.643 1.00 91.62 353 ILE A C 1
ATOM 2765 O O . ILE A 1 353 ? -12.807 21.203 23.147 1.00 91.62 353 ILE A O 1
ATOM 2769 N N . ASP A 1 354 ? -13.506 23.352 23.047 1.00 89.44 354 ASP A N 1
ATOM 2770 C CA . ASP A 1 354 ? -12.640 23.861 24.108 1.00 89.44 354 ASP A CA 1
ATOM 2771 C C . ASP A 1 354 ? -12.754 23.044 25.403 1.00 89.44 354 ASP A C 1
ATOM 2773 O O . ASP A 1 354 ? -13.844 22.798 25.926 1.00 89.44 354 ASP A O 1
ATOM 2777 N N . MET A 1 355 ? -11.596 22.670 25.951 1.00 85.56 355 MET A N 1
ATOM 2778 C CA . MET A 1 355 ? -11.462 21.991 27.240 1.00 85.56 355 MET A CA 1
ATOM 2779 C C . MET A 1 355 ? -10.652 22.862 28.203 1.00 85.56 355 MET A C 1
ATOM 2781 O O . MET A 1 355 ? -9.635 23.447 27.819 1.00 85.56 355 MET A O 1
ATOM 2785 N N . THR A 1 356 ? -11.087 22.928 29.462 1.00 79.94 356 THR A N 1
ATOM 2786 C CA . THR A 1 356 ? -10.344 23.567 30.556 1.00 79.94 356 THR A CA 1
ATOM 2787 C C . THR A 1 356 ? -9.020 22.831 30.810 1.00 79.94 356 THR A C 1
ATOM 2789 O O . THR A 1 356 ? -8.916 21.624 30.590 1.00 79.94 356 THR A O 1
ATOM 2792 N N . ASP A 1 357 ? -7.981 23.561 31.235 1.00 64.94 357 ASP A N 1
ATOM 2793 C CA . ASP A 1 357 ? -6.596 23.055 31.292 1.00 64.94 357 ASP A CA 1
ATOM 2794 C C . ASP A 1 357 ? -6.415 21.812 32.184 1.00 64.94 357 ASP A C 1
ATOM 2796 O O . ASP A 1 357 ? -5.582 20.965 31.874 1.00 64.94 357 ASP A O 1
ATOM 2800 N N . ASP A 1 358 ? -7.243 21.644 33.219 1.00 59.28 358 ASP A N 1
ATOM 2801 C CA . ASP A 1 358 ? -7.207 20.487 34.129 1.00 59.28 358 ASP A CA 1
ATOM 2802 C C . ASP A 1 358 ? -7.753 19.184 33.499 1.00 59.28 358 ASP A C 1
ATOM 2804 O O . ASP A 1 358 ? -7.620 18.108 34.083 1.00 59.28 358 ASP A O 1
ATOM 2808 N N . CYS A 1 359 ? -8.368 19.270 32.313 1.00 51.84 359 CYS A N 1
ATOM 2809 C CA . CYS A 1 359 ? -8.958 18.146 31.574 1.00 51.84 359 CYS A CA 1
ATOM 2810 C C . CYS A 1 359 ? -8.212 17.802 30.272 1.00 51.84 359 CYS A C 1
ATOM 2812 O O . CYS A 1 359 ? -8.645 16.912 29.536 1.00 51.84 359 CYS A O 1
ATOM 2814 N N . LYS A 1 360 ? -7.104 18.487 29.967 1.00 52.72 360 LYS A N 1
ATOM 2815 C CA . LYS A 1 360 ? -6.221 18.123 28.851 1.00 52.72 360 LYS A CA 1
ATOM 2816 C C . LYS A 1 360 ? -5.386 16.911 29.278 1.00 52.72 360 LYS A C 1
ATOM 2818 O O . LYS A 1 360 ? -4.667 16.988 30.271 1.00 52.72 360 LYS A O 1
ATOM 2823 N N . ILE A 1 361 ? -5.556 15.789 28.575 1.00 49.50 361 ILE A N 1
ATOM 2824 C CA . ILE A 1 361 ? -4.839 14.523 28.830 1.00 49.50 361 ILE A CA 1
ATOM 2825 C C . ILE A 1 361 ? -3.357 14.670 28.494 1.00 49.50 361 ILE A C 1
ATOM 2827 O O . ILE A 1 361 ? -3.066 15.240 27.416 1.00 49.50 361 ILE A O 1
#

InterPro domains:
  IPR004659 Ribonuclease E/G [PTHR30001] (79-358)
  IPR012340 Nucleic acid-binding, OB-fold [G3DSA:2.40.50.140] (18-115)
  IPR019307 RNA-binding protein AU-1/Ribonuclease E/G [PF10150] (118-358)

Organism: Aegilops tauschii subsp. strangulata (NCBI:txid200361)

Foldseek 3Di:
DDDDDDDDDDDDDDDDDDDDDDDDDDDDDDDDDDPPPCVVVPDDDPDDDDDDDDDDPPCVLPPLPDPQCPLLVQLPVPPDPDPDDSCPSPDPPDDADWDFPACADDPRHTDIDSWDWDDFLFKIKTAQDDAEAEDPVDDDPQSVVSSVLSNVLPDPRIYIYTDPQNGPDDSVLVNLRVVVRVVLVSQLVVLSVVLVVCVVVVNPPSPPDDSDDDDPPLLVCCSHPVDPVDQADEDQDPVSLCVSLVVCVRRPPVRNVRYYHDDDPPDPCVVVVCVVVLVCLPDQWAAFPQRKIWGWDDDPAEIEIETGLHPNQPDPDPSNLVSLVVRQVRVVVVVSVSCVSNVDDHHYHYDGDDHDPVSDD

pLDDT: mean 76.13, std 24.58, range [21.8, 97.19]

Radius of gyration: 25.89 Å; chains: 1; bounding box: 61×46×82 Å

Sequence (361 aa):
STFLAQNVKENEEGLDIVSHSNIKKIDGAEFENVSGWDDEIDDHVEDEYNDDHSPGDRSEICNDIKTLSSIQHALRESNDDTNGCRWSQVRKGTKIMVQVVKEGLGTKGPTLSPFPCLRSRFWILVSRGNKVGVSKKITGIERTRLKGITKLLRPPGFTLTARTVAAGHSWEELNKDLDRLLSTWKGITEHAQSAALAAEEGVEGAIPVMLYRSKGQALSIVQDDFNEKVKRLVVDSPRTYHEVTGYLQEVAPELCNRVDLYEKRTPIFDEYKIEKEIDNILCKRVVLQNGGSLIIEQTEALVSIDVNGGHSMFGQGTSQEKAILDVNLEAAKQIARELRLRDIGGIIVVDFIDMTDDCKI

=== Feature glossary ===
A reading guide for the features in this record.

Start from the sequence.

  · Sequence gives the chain of amino acids in standard one-letter code (A=alanine, C=cysteine, …, Y=tyrosine), read N→C. It is the only feature that is directly encoded by the gene; all structural features are derived from the folded form of this sequence.

Fold it, and you get atomic coordinates and the backbone conformation that goes with them.

  · Structure coordinates are given as an mmCIF _atom_site loop: one row per atom with element, residue name, chain id, sequence number, and x/y/z position in Å. Only the four main-chain atoms per residue are included here; side chains are omitted to keep the record compact.

  · Backbone dihedral angles. Every residue except chain termini has a φ (preceding-C → N → Cα → C) and a ψ (N → Cα → C → next-N). They are reported in degrees following the IUPAC sign convention. Secondary structure is essentially a statement about which (φ, ψ) basin each residue occupies.

  · Eight-state secondary structure (DSSP): H is the canonical α-helix, G the tighter 3₁₀-helix, I the wider π-helix; E/B are β-structure, T and S are turns and bends, and '-' is everything else. DSSP derives these from the pattern of main-chain N–H···O=C hydrogen bonds, not from the sequence.

  · SS3 is a coarse helix/strand/coil call (letters a/b/c) made by the P-SEA algorithm from inter-Cα distances and dihedrals. It is less detailed than DSSP but needs only Cα positions.

Summarize the fold with a handful of shape descriptors and a per-residue structural alphabet.

  · Radius of gyration (Rg) is the root-mean-square distance of Cα atoms from their centroid — a single number for overall size and compactness. A globular domain of N residues has Rg ≈ 2.2·N^0.38 Å; an extended or disordered chain has a much larger Rg. The Cα contact count is the number of residue pairs whose Cα atoms are within 8 Å and are more than four positions apart in sequence — a standard proxy for tertiary packing density. The bounding box is the smallest axis-aligned box enclosing all Cα atoms.

  · 3Di is Foldseek's structural alphabet. Each residue is assigned one of twenty discrete states based on how its Cα sits relative to its spatial (not sequential) neighbors. Aligning 3Di strings finds structural homologs roughly as well as full 3D superposition, but orders of magnitude faster.

  · Solvent-accessible surface area (SASA) is the area in Å² traced out by the centre of a 1.4 Å probe sphere (a water molecule) rolled over the protein's van der Waals surface (Shrake–Rupley / Lee–Richards construction). Buried residues have near-zero SASA; fully exposed residues can exceed 200 Å². The total SASA scales roughly with the number of surface residues.

Ask how reliable the model is.

  · For AlphaFold models, the B-factor field carries pLDDT — the model's own estimate of local accuracy on a 0–100 scale. Regions with pLDDT<50 should be treated as essentially unmodeled; they often correspond to intrinsically disordered segments.

  · For experimental (PDB) structures, the B-factor (temperature factor) quantifies the positional spread of each atom in the crystal — a combination of thermal vibration and static disorder — in units of Å². High B-factors mark flexible loops or poorly resolved regions; low B-factors mark the rigid, well-ordered core.

  · Predicted Aligned Error (PAE) is an AlphaFold confidence matrix: entry (i, j) is the expected error in the position of residue j, in ångströms, when the prediction is superimposed on the true structure at residue i. Low PAE within a block of residues means that block is internally rigid and well-predicted; high PAE between two blocks means their relative placement is uncertain even if each block individually is confident.

Place it in context: what it resembles, what it is annotated as, and how it looks.

  · Structural nearest neighbors (via Foldseek easy-search vs the PDB). Reported per hit: target PDB id, E-value, and alignment TM-score. A TM-score above ~0.5 is the conventional threshold for 'same fold'.

  · Functional annotations link the protein to curated databases. InterPro entries identify conserved domains and families by matching the sequence against member-database signatures (Pfam, PROSITE, CDD, …). Gene Ontology (GO) terms describe molecular function, biological process, and cellular component in a controlled vocabulary. CATH places the structure in a hierarchical fold classification (Class/Architecture/Topology/Homologous-superfamily). The organism is the source species.

  · The contact map is a binary N×N matrix image: pixel (i, j) is dark where Cα_i and Cα_j are within 8 Å and |i−j|>4. Because the |i−j|>4 filter removes local helical contacts, off-diagonal stripes parallel to the main diagonal indicate parallel β-sheets; stripes perpendicular to it indicate antiparallel β-sheets. The Ramachandran plot scatters every residue's (φ, ψ) pair against the sterically allowed regions. The PAE heatmap renders the predicted-aligned-error matrix.

  · Six rendered views show the 3D structure from the faces of a cube — i.e. along ±x, ±y, ±z. Rendering representation is drawn randomly per protein from cartoon (secondary-structure ribbons), sticks (backbone bonds), or molecular surface; coloring is either N→C rainbow (blue at the N-terminus through red at the C-terminus) or one color per chain.